Protein AF-A0A2H6K8M8-F1 (afdb_monomer)

Radius of gyration: 33.13 Å; Cα contacts (8 Å, |Δi|>4): 134; chains: 1; bounding box: 76×35×104 Å

Nearest PDB structures (foldseek):
  7sqc-assembly1_1K  TM=2.412E-01  e=2.006E+00  Chlamydomonas reinhardtii
  4mu6-assembly1_A  TM=2.360E-01  e=6.503E+00  Legionella pneumophila subsp. pneumophila str. Philadelphia 1
  3g6b-assembly1_B  TM=1.832E-01  e=5.579E+00  Thermotoga maritima

Solvent-accessible surface area (backbone atoms only — not comparable to full-atom values): 13066 Å² total; per-residue (Å²): 130,80,66,69,60,54,56,60,52,58,68,45,43,62,58,52,50,57,52,50,52,54,53,47,54,53,52,49,53,52,48,53,52,50,48,32,52,48,36,36,50,55,41,54,51,52,51,52,52,50,52,54,50,47,58,56,45,50,59,51,49,46,52,54,46,49,51,49,54,46,54,59,46,49,78,74,28,67,69,56,47,52,46,41,52,52,41,53,52,38,45,74,72,69,43,86,69,90,68,46,60,65,62,47,52,51,53,52,51,54,49,31,54,77,63,75,42,93,42,73,58,41,54,53,42,50,54,55,47,52,52,51,51,46,54,51,44,63,62,58,51,80,50,72,67,62,51,50,52,46,22,52,57,18,56,65,19,55,48,89,95,44,60,43,69,84,68,48,53,73,68,54,48,54,49,50,49,51,51,51,54,51,50,31,60,47,64,21,54,66,74,83,80,74,79,80,80,71,82,61,91,49,80,92,42,37,72,60,35,54,52,52,38,51,51,47,52,52,52,44,52,51,51,50,51,51,51,53,36,55,54,30,58,78,46,88

Secondary structure (DSSP, 8-state):
---HHHHHHHHHHHHHHHHHHHHHHHHHHHHHHHHHHHHHHHHHHHHHHHHHHHHHHHHHHHHHHHHHHHHHHHHH-HHHHHHHHHHHHHHHTT---S--HHHHHHHHHHHHHHTT---HHHHHHHHHHHHHHHHHHHHHS--HHHHHHHHHHHHHHEETTEE-GGGS-HHHHHHHHHHHHHHHHHHT---PPPP-----SSGGGHHHHHHHHHHHHHHHHHHHHHHHHHHHHTT-

Structure (mmCIF, N/CA/C/O backbone):
data_AF-A0A2H6K8M8-F1
#
_entry.id   AF-A0A2H6K8M8-F1
#
loop_
_atom_site.group_PDB
_atom_site.id
_atom_site.type_symbol
_atom_site.label_atom_id
_atom_site.label_alt_id
_atom_site.label_comp_id
_atom_site.label_asym_id
_atom_site.label_entity_id
_atom_site.label_seq_id
_atom_site.pdbx_PDB_ins_code
_atom_site.Cartn_x
_atom_site.Cartn_y
_atom_site.Cartn_z
_atom_site.occupancy
_atom_site.B_iso_or_equiv
_atom_site.auth_seq_id
_atom_site.auth_comp_id
_atom_site.auth_asym_id
_atom_site.auth_atom_id
_atom_site.pdbx_PDB_model_num
ATOM 1 N N . MET A 1 1 ? 4.368 -17.068 -60.467 1.00 51.38 1 MET A N 1
ATOM 2 C CA . MET A 1 1 ? 4.550 -16.484 -59.123 1.00 51.38 1 MET A CA 1
ATOM 3 C C . MET A 1 1 ? 5.035 -15.061 -59.326 1.00 51.38 1 MET A C 1
ATOM 5 O O . MET A 1 1 ? 6.075 -14.898 -59.947 1.00 51.38 1 MET A O 1
ATOM 9 N N . ASP A 1 2 ? 4.253 -14.066 -58.900 1.00 58.84 2 ASP A N 1
ATOM 10 C CA . ASP A 1 2 ? 4.594 -12.636 -58.996 1.00 58.84 2 ASP A CA 1
ATOM 11 C C . ASP A 1 2 ? 5.749 -12.310 -58.036 1.00 58.84 2 ASP A C 1
ATOM 13 O O . ASP A 1 2 ? 5.542 -11.932 -56.885 1.00 58.84 2 ASP A O 1
ATOM 17 N N . THR A 1 3 ? 6.986 -12.499 -58.490 1.00 61.28 3 THR A N 1
ATOM 18 C CA . THR A 1 3 ? 8.202 -12.191 -57.721 1.00 61.28 3 THR A CA 1
ATOM 19 C C . THR A 1 3 ? 8.470 -10.689 -57.605 1.00 61.28 3 THR A C 1
ATOM 21 O O . THR A 1 3 ? 9.190 -10.278 -56.700 1.00 61.28 3 THR A O 1
ATOM 24 N N . SER A 1 4 ? 7.857 -9.859 -58.457 1.00 68.44 4 SER A N 1
ATOM 25 C CA . SER A 1 4 ? 8.000 -8.395 -58.430 1.00 68.44 4 SER A CA 1
ATOM 26 C C . SER A 1 4 ? 7.421 -7.758 -57.164 1.00 68.44 4 SER A C 1
ATOM 28 O O . SER A 1 4 ? 8.029 -6.853 -56.606 1.00 68.44 4 SER A O 1
ATOM 30 N N . ARG A 1 5 ? 6.310 -8.289 -56.639 1.00 76.12 5 ARG A N 1
ATOM 31 C CA . ARG A 1 5 ? 5.664 -7.769 -55.419 1.00 76.12 5 ARG A CA 1
ATOM 32 C C . ARG A 1 5 ? 6.479 -8.014 -54.147 1.00 76.12 5 ARG A C 1
ATOM 34 O O . ARG A 1 5 ? 6.250 -7.354 -53.143 1.00 76.12 5 ARG A O 1
ATOM 41 N N . CYS A 1 6 ? 7.411 -8.969 -54.171 1.00 81.12 6 CYS A N 1
ATOM 42 C CA . CYS A 1 6 ? 8.268 -9.278 -53.026 1.00 81.12 6 CYS A CA 1
ATOM 43 C C . CYS A 1 6 ? 9.207 -8.108 -52.697 1.00 81.12 6 CYS A C 1
ATOM 45 O O . CYS A 1 6 ? 9.325 -7.726 -51.535 1.00 81.12 6 CYS A O 1
ATOM 47 N N . ALA A 1 7 ? 9.812 -7.502 -53.724 1.00 83.12 7 ALA A N 1
ATOM 48 C CA . ALA A 1 7 ? 10.680 -6.338 -53.561 1.00 83.12 7 ALA A CA 1
ATOM 49 C C . ALA A 1 7 ? 9.898 -5.139 -53.000 1.00 83.12 7 ALA A C 1
ATOM 51 O O . ALA A 1 7 ? 10.315 -4.556 -52.003 1.00 83.12 7 ALA A O 1
ATOM 52 N N . ASP A 1 8 ? 8.701 -4.877 -53.538 1.00 84.56 8 ASP A N 1
ATOM 53 C CA . ASP A 1 8 ? 7.828 -3.792 -53.069 1.00 84.56 8 ASP A CA 1
ATOM 54 C C . ASP A 1 8 ? 7.471 -3.909 -51.574 1.00 84.56 8 ASP A C 1
ATOM 56 O O . ASP A 1 8 ? 7.317 -2.896 -50.887 1.00 84.56 8 ASP A O 1
ATOM 60 N N . TYR A 1 9 ? 7.319 -5.131 -51.048 1.00 86.38 9 TYR A N 1
ATOM 61 C CA . TYR A 1 9 ? 7.048 -5.350 -49.622 1.00 86.38 9 TYR A CA 1
ATOM 62 C C . TYR A 1 9 ? 8.278 -5.111 -48.741 1.00 86.38 9 TYR A C 1
ATOM 64 O O . TYR A 1 9 ? 8.148 -4.550 -47.653 1.00 86.38 9 TYR A O 1
ATOM 72 N N . VAL A 1 10 ? 9.466 -5.506 -49.200 1.00 88.06 10 VAL A N 1
ATOM 73 C CA . VAL A 1 10 ? 10.719 -5.271 -48.466 1.00 88.06 10 VAL A CA 1
ATOM 74 C C . VAL A 1 10 ? 11.062 -3.780 -48.446 1.00 88.06 10 VAL A C 1
ATOM 76 O O . VAL A 1 10 ? 11.452 -3.262 -47.400 1.00 88.06 10 VAL A O 1
ATOM 79 N N . ASP A 1 11 ? 10.834 -3.070 -49.552 1.00 88.12 11 ASP A N 1
ATOM 80 C CA . ASP A 1 11 ? 11.100 -1.632 -49.653 1.00 88.12 11 ASP A CA 1
ATOM 81 C C . ASP A 1 11 ? 10.225 -0.817 -48.687 1.00 88.12 11 ASP A C 1
ATOM 83 O O . ASP A 1 11 ? 10.703 0.115 -48.035 1.00 88.12 11 ASP A O 1
ATOM 87 N N . LYS A 1 12 ? 8.955 -1.211 -48.517 1.00 92.44 12 LYS A N 1
ATOM 88 C CA . LYS A 1 12 ? 8.024 -0.559 -47.579 1.00 92.44 12 LYS A CA 1
ATOM 89 C C . LYS A 1 12 ? 8.280 -0.903 -46.116 1.00 92.44 12 LYS A C 1
ATOM 91 O O . LYS A 1 12 ? 7.915 -0.118 -45.240 1.00 92.44 12 LYS A O 1
ATOM 96 N N . PHE A 1 13 ? 8.929 -2.032 -45.830 1.00 92.56 13 PHE A N 1
ATOM 97 C CA . PHE A 1 13 ? 9.101 -2.539 -44.467 1.00 92.56 13 PHE A CA 1
ATOM 98 C C . PHE A 1 13 ? 9.723 -1.505 -43.521 1.00 92.56 13 PHE A C 1
ATOM 100 O O . PHE A 1 13 ? 9.222 -1.286 -42.419 1.00 92.56 13 PHE A O 1
ATOM 107 N N . LYS A 1 14 ? 10.790 -0.822 -43.950 1.00 92.50 14 LYS A N 1
ATOM 108 C CA . LYS A 1 14 ? 11.486 0.169 -43.114 1.00 92.50 14 LYS A CA 1
ATOM 109 C C . LYS A 1 14 ? 10.580 1.340 -42.727 1.00 92.50 14 LYS A C 1
ATOM 111 O O . LYS A 1 14 ? 10.590 1.763 -41.570 1.00 92.50 14 LYS A O 1
ATOM 116 N N . GLU A 1 15 ? 9.825 1.874 -43.684 1.00 93.62 15 G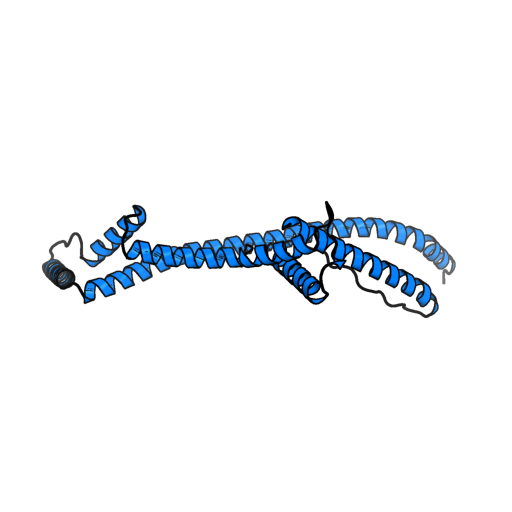LU A N 1
ATOM 117 C CA . GLU A 1 15 ? 8.918 3.002 -43.452 1.00 93.62 15 GLU A CA 1
ATOM 118 C C . GLU A 1 15 ? 7.732 2.584 -42.575 1.00 93.62 15 GLU A C 1
ATOM 120 O O . GLU A 1 15 ? 7.409 3.264 -41.598 1.00 93.62 15 GLU A O 1
ATOM 125 N N . GLU A 1 16 ? 7.136 1.426 -42.865 1.00 93.62 16 GLU A N 1
ATOM 126 C CA . GLU A 1 16 ? 6.033 0.878 -42.079 1.00 93.62 16 GLU A CA 1
ATOM 127 C C . GLU A 1 16 ? 6.444 0.614 -40.627 1.00 93.62 16 GLU A C 1
ATOM 129 O O . GLU A 1 16 ? 5.730 1.018 -39.708 1.00 93.62 16 GLU A O 1
ATOM 134 N N . VAL A 1 17 ? 7.609 0.001 -40.394 1.00 94.69 17 VAL A N 1
ATOM 135 C CA . VAL A 1 17 ? 8.131 -0.234 -39.039 1.00 94.69 17 VAL A CA 1
ATOM 136 C C . VAL A 1 17 ? 8.396 1.087 -38.322 1.00 94.69 17 VAL A C 1
ATOM 138 O O . VAL A 1 17 ? 8.001 1.240 -37.167 1.00 94.69 17 VAL A O 1
ATOM 141 N N . ALA A 1 18 ? 9.007 2.073 -38.986 1.00 93.12 18 ALA A N 1
ATOM 142 C CA . ALA A 1 18 ? 9.270 3.375 -38.375 1.00 93.12 18 ALA A CA 1
ATOM 143 C C . ALA A 1 18 ? 7.977 4.100 -37.959 1.00 93.12 18 ALA A C 1
ATOM 145 O O . ALA A 1 18 ? 7.927 4.699 -36.881 1.00 93.12 18 ALA A O 1
ATOM 146 N N . ASN A 1 19 ? 6.925 4.026 -38.779 1.00 94.75 19 ASN A N 1
ATOM 147 C CA . ASN A 1 19 ? 5.622 4.612 -38.462 1.00 94.75 19 ASN A CA 1
ATOM 148 C C . ASN A 1 19 ? 4.911 3.841 -37.341 1.00 94.75 19 ASN A C 1
ATOM 150 O O . ASN A 1 19 ? 4.512 4.450 -36.346 1.00 94.75 19 ASN A O 1
ATOM 154 N N . ARG A 1 20 ? 4.867 2.504 -37.416 1.00 95.31 20 ARG A N 1
ATOM 155 C CA . ARG A 1 20 ? 4.285 1.658 -36.360 1.00 95.31 20 ARG A CA 1
ATOM 156 C C . ARG A 1 20 ? 4.993 1.819 -35.021 1.00 95.31 20 ARG A C 1
ATOM 158 O O . ARG A 1 20 ? 4.335 1.805 -33.990 1.00 95.31 20 ARG A O 1
ATOM 165 N N . MET A 1 21 ? 6.309 2.031 -35.001 1.00 94.19 21 MET A N 1
ATOM 166 C CA . ME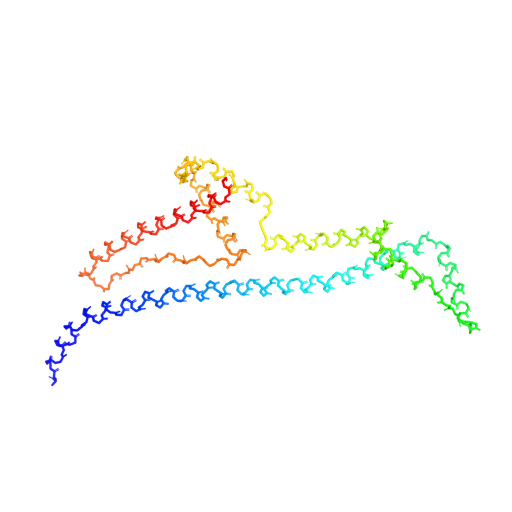T A 1 21 ? 7.045 2.283 -33.757 1.00 94.19 21 MET A CA 1
ATOM 167 C C . MET A 1 21 ? 6.632 3.598 -33.084 1.00 94.19 21 MET A C 1
ATOM 169 O O . MET A 1 21 ? 6.636 3.677 -31.854 1.00 94.19 21 MET A O 1
ATOM 173 N N . LYS A 1 22 ? 6.249 4.628 -33.850 1.00 94.94 22 LYS A N 1
ATOM 174 C CA . LYS A 1 22 ? 5.712 5.878 -33.283 1.00 94.94 22 LYS A CA 1
ATOM 175 C C . LYS A 1 22 ? 4.336 5.647 -32.665 1.00 94.94 22 LYS A C 1
ATOM 177 O O . LYS A 1 22 ? 4.112 6.044 -31.524 1.00 94.94 22 LYS A O 1
ATOM 182 N N . GLU A 1 23 ? 3.453 4.967 -33.390 1.00 95.50 23 GLU A N 1
ATOM 183 C CA . GLU A 1 23 ? 2.116 4.606 -32.904 1.00 95.50 23 GLU A CA 1
ATOM 184 C C . GLU A 1 23 ? 2.196 3.714 -31.660 1.00 95.50 23 GLU A C 1
ATOM 186 O O . GLU A 1 23 ? 1.518 3.967 -30.666 1.00 95.50 23 GLU A O 1
ATOM 191 N N . TYR A 1 24 ? 3.101 2.734 -31.668 1.00 95.75 24 TYR A N 1
ATOM 192 C CA . TYR A 1 24 ? 3.353 1.844 -30.542 1.00 95.75 24 TYR A CA 1
ATOM 193 C C . TYR A 1 24 ? 3.791 2.606 -29.287 1.00 95.75 24 TYR A C 1
ATOM 195 O O . TYR A 1 24 ? 3.281 2.338 -28.203 1.00 95.75 24 TYR A O 1
ATOM 203 N N . ARG A 1 25 ? 4.681 3.602 -29.410 1.00 93.88 25 ARG A N 1
ATOM 204 C CA . ARG A 1 25 ? 5.088 4.444 -28.269 1.00 93.88 25 ARG A CA 1
ATOM 205 C C . ARG A 1 25 ? 3.906 5.213 -27.676 1.00 93.88 25 ARG A C 1
ATOM 207 O O . ARG A 1 25 ? 3.795 5.302 -26.456 1.00 93.88 25 ARG A O 1
ATOM 214 N N . ILE A 1 26 ? 3.014 5.738 -28.518 1.00 96.19 26 ILE A N 1
ATOM 215 C CA . ILE A 1 26 ? 1.797 6.432 -28.064 1.00 96.19 26 ILE A CA 1
ATOM 216 C C . ILE A 1 26 ? 0.868 5.451 -27.339 1.00 96.19 26 ILE A C 1
ATOM 218 O O . ILE A 1 26 ? 0.407 5.745 -26.235 1.00 96.19 26 ILE A O 1
ATOM 222 N N . ALA A 1 27 ? 0.635 4.275 -27.925 1.00 96.44 27 ALA A N 1
ATOM 223 C CA . ALA A 1 27 ? -0.193 3.232 -27.329 1.00 96.44 27 ALA A CA 1
ATOM 224 C C . ALA A 1 27 ? 0.378 2.740 -25.988 1.00 96.44 27 ALA A C 1
ATOM 226 O O . ALA A 1 27 ? -0.370 2.567 -25.028 1.00 96.44 27 ALA A O 1
ATOM 227 N N . LEU A 1 28 ? 1.702 2.591 -25.880 1.00 94.50 28 LEU A N 1
ATOM 228 C CA . LEU A 1 28 ? 2.374 2.199 -24.642 1.00 94.50 28 LEU A CA 1
ATOM 229 C C . LEU A 1 28 ? 2.165 3.237 -23.531 1.00 94.50 28 LEU A C 1
ATOM 231 O O . LEU A 1 28 ? 1.830 2.870 -22.408 1.00 94.50 28 LEU A O 1
ATOM 235 N N . LEU A 1 29 ? 2.286 4.533 -23.838 1.00 94.75 29 LEU A N 1
ATOM 236 C CA . LEU A 1 29 ? 2.013 5.599 -22.866 1.00 94.75 29 LEU A CA 1
ATOM 237 C C . LEU A 1 29 ? 0.551 5.594 -22.399 1.00 94.75 29 LEU A C 1
ATOM 239 O O . LEU A 1 29 ? 0.275 5.776 -21.212 1.00 94.75 29 LEU A O 1
ATOM 243 N N . GLN A 1 30 ? -0.392 5.359 -23.314 1.00 96.00 30 GLN A N 1
ATOM 244 C CA . GLN A 1 30 ? -1.807 5.214 -22.964 1.00 96.00 30 GLN A CA 1
ATOM 245 C C . GLN A 1 30 ? -2.049 3.984 -22.087 1.00 96.00 30 GLN A C 1
ATOM 247 O O . GLN A 1 30 ? -2.788 4.074 -21.106 1.00 96.00 30 GLN A O 1
ATOM 252 N N . HIS A 1 31 ? -1.389 2.865 -22.388 1.00 95.00 31 HIS A N 1
ATOM 253 C CA . HIS A 1 31 ? -1.459 1.661 -21.573 1.00 95.00 31 HIS A CA 1
ATOM 254 C C . HIS A 1 31 ? -0.924 1.914 -20.158 1.00 95.00 31 HIS A C 1
ATOM 256 O O . HIS A 1 31 ? -1.629 1.627 -19.195 1.00 95.00 31 HIS A O 1
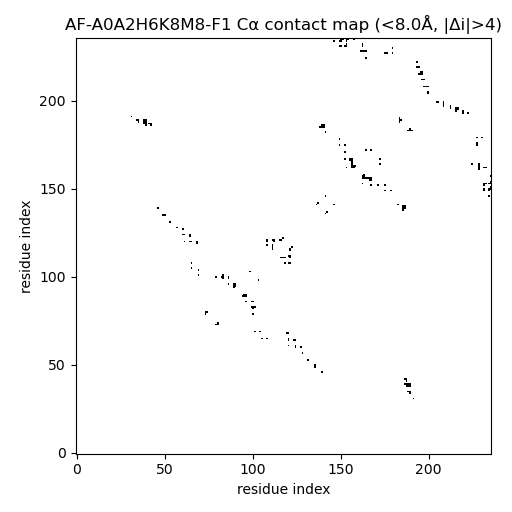ATOM 262 N N . MET A 1 32 ? 0.250 2.536 -20.019 1.00 94.50 32 MET A N 1
ATOM 263 C CA . MET A 1 32 ? 0.826 2.896 -18.715 1.00 94.50 32 MET A CA 1
ATOM 264 C C . MET A 1 32 ? -0.098 3.821 -17.913 1.00 94.50 32 MET A C 1
ATOM 266 O O . MET A 1 32 ? -0.265 3.647 -16.706 1.00 94.50 32 MET A O 1
ATOM 270 N N . LYS A 1 33 ? -0.742 4.791 -18.576 1.00 95.50 33 LYS A N 1
ATOM 271 C CA . LYS A 1 33 ? -1.744 5.661 -17.945 1.00 95.50 33 LYS A CA 1
ATOM 272 C C . LYS A 1 33 ? -2.954 4.861 -17.454 1.00 95.50 33 LYS A C 1
ATOM 274 O O . LYS A 1 33 ? -3.421 5.092 -16.341 1.00 95.50 33 LYS A O 1
ATOM 279 N N . SER A 1 34 ? -3.453 3.937 -18.274 1.00 96.69 34 SER A N 1
ATOM 280 C CA . SER A 1 34 ? -4.573 3.062 -17.919 1.00 96.69 34 SER A CA 1
ATOM 281 C C . SER A 1 34 ? -4.234 2.166 -16.729 1.00 96.69 34 SER A C 1
ATOM 283 O O . SER A 1 34 ? -5.038 2.050 -15.813 1.00 96.69 34 SER A O 1
ATOM 285 N N . GLU A 1 35 ? -3.037 1.580 -16.705 1.00 95.50 35 GLU A N 1
ATOM 286 C CA . GLU A 1 35 ? -2.579 0.724 -15.605 1.00 95.50 35 GLU A CA 1
ATOM 287 C C . GLU A 1 35 ? -2.407 1.500 -14.304 1.00 95.50 35 GLU A C 1
ATOM 289 O O . GLU A 1 35 ? -2.818 1.028 -13.248 1.00 95.50 35 GLU A O 1
ATOM 294 N N . SER A 1 36 ? -1.883 2.725 -14.378 1.00 94.81 36 SER A N 1
ATOM 295 C CA . SER A 1 36 ? -1.810 3.619 -13.222 1.00 94.81 36 SER A CA 1
ATOM 296 C C . SER A 1 36 ? -3.194 3.932 -12.650 1.00 94.81 36 SER A C 1
ATOM 298 O O . SER A 1 36 ? -3.422 3.778 -11.449 1.00 94.81 36 SER A O 1
ATOM 300 N N . ALA A 1 37 ? -4.156 4.276 -13.512 1.00 95.69 37 ALA A N 1
ATOM 301 C CA . ALA A 1 37 ? -5.534 4.508 -13.089 1.00 95.69 37 ALA A CA 1
ATOM 302 C C . ALA A 1 37 ? -6.190 3.239 -12.519 1.00 95.69 37 ALA A C 1
ATOM 304 O O . ALA A 1 37 ? -6.890 3.310 -11.511 1.00 95.69 37 ALA A O 1
ATOM 305 N N . ARG A 1 38 ? -5.950 2.077 -13.138 1.00 95.69 38 ARG A N 1
ATOM 306 C CA . ARG A 1 38 ? -6.464 0.779 -12.686 1.00 95.69 38 ARG A CA 1
ATOM 307 C C . ARG A 1 38 ? -5.935 0.423 -11.299 1.00 95.69 38 ARG A C 1
ATOM 309 O O . ARG A 1 38 ? -6.740 0.181 -10.408 1.00 95.69 38 ARG A O 1
ATOM 316 N N . SER A 1 39 ? -4.617 0.472 -11.108 1.00 94.88 39 SER A N 1
ATOM 317 C CA . SER A 1 39 ? -3.953 0.188 -9.830 1.00 94.88 39 SER A CA 1
ATOM 318 C C . SER A 1 39 ? -4.471 1.093 -8.707 1.00 94.88 39 SER A C 1
ATOM 320 O O . SER A 1 39 ? -4.817 0.619 -7.625 1.00 94.88 39 SER A O 1
ATOM 322 N N . MET A 1 40 ? -4.618 2.393 -8.980 1.00 94.94 40 MET A N 1
ATOM 323 C CA . MET A 1 40 ? -5.165 3.336 -8.003 1.00 94.94 40 MET A CA 1
ATOM 324 C C . MET A 1 40 ? -6.639 3.049 -7.681 1.00 94.94 40 MET A C 1
ATOM 326 O O . MET A 1 40 ? -7.029 3.051 -6.516 1.00 94.94 40 MET A O 1
ATOM 330 N N . ASN A 1 41 ? -7.465 2.752 -8.689 1.00 95.62 41 ASN A N 1
ATOM 331 C CA . ASN A 1 41 ? -8.875 2.412 -8.480 1.00 95.62 41 ASN A CA 1
ATOM 332 C C . ASN A 1 41 ? -9.047 1.126 -7.665 1.00 95.62 41 ASN A C 1
ATOM 334 O O . ASN A 1 41 ? -9.854 1.099 -6.738 1.00 95.62 41 ASN A O 1
ATOM 338 N N . GLU A 1 42 ? -8.279 0.078 -7.973 1.00 95.00 42 GLU A N 1
ATOM 339 C CA . GLU A 1 42 ? -8.257 -1.165 -7.193 1.00 95.00 42 GLU A CA 1
ATOM 340 C C . GLU A 1 42 ? -7.880 -0.878 -5.734 1.00 95.00 42 GLU A C 1
ATOM 342 O O . GLU A 1 42 ? -8.500 -1.407 -4.803 1.00 95.00 42 GLU A O 1
ATOM 347 N N . ARG A 1 43 ? -6.918 0.027 -5.515 1.00 94.12 43 ARG A N 1
ATOM 348 C CA . ARG A 1 43 ? -6.499 0.399 -4.168 1.00 94.12 43 ARG A CA 1
ATOM 349 C C . ARG A 1 43 ? -7.568 1.171 -3.398 1.00 94.12 43 ARG A C 1
ATOM 351 O O . ARG A 1 43 ? -7.843 0.821 -2.252 1.00 94.12 43 ARG A O 1
ATOM 358 N N . LEU A 1 44 ? -8.213 2.152 -4.025 1.00 94.75 44 LEU A N 1
ATOM 359 C CA . LEU A 1 44 ? -9.319 2.910 -3.427 1.00 94.75 44 LEU A CA 1
ATOM 360 C C . LEU A 1 44 ? -10.524 2.015 -3.110 1.00 94.75 44 LEU A C 1
ATOM 362 O O . LEU A 1 44 ? -11.146 2.161 -2.060 1.00 94.75 44 LEU A O 1
ATOM 366 N N . GLN A 1 45 ? -10.835 1.048 -3.976 1.00 95.56 45 GLN A N 1
ATOM 367 C CA . GLN A 1 45 ? -11.882 0.060 -3.705 1.00 95.56 45 GLN A CA 1
ATOM 368 C C . GLN A 1 45 ? -11.529 -0.824 -2.506 1.00 95.56 45 GLN A C 1
ATOM 370 O O . GLN A 1 45 ? -12.385 -1.081 -1.661 1.00 95.56 45 GLN A O 1
ATOM 375 N N . SER A 1 46 ? -10.271 -1.258 -2.399 1.00 94.31 46 SER A N 1
ATOM 376 C CA . SER A 1 46 ? -9.777 -2.019 -1.247 1.00 94.31 46 SER A CA 1
ATOM 377 C C . SER A 1 46 ? -9.900 -1.220 0.058 1.00 94.31 46 SER A C 1
ATOM 379 O O . SER A 1 46 ? -10.425 -1.750 1.040 1.00 94.31 46 SER A O 1
ATOM 381 N N . MET A 1 47 ? -9.512 0.063 0.050 1.00 93.50 47 MET A N 1
ATOM 382 C CA . MET A 1 47 ? -9.692 0.982 1.185 1.00 93.50 47 MET A CA 1
ATOM 383 C C . MET A 1 47 ? -11.164 1.093 1.585 1.00 93.50 47 MET A C 1
ATOM 385 O O . MET A 1 47 ? -11.502 0.860 2.742 1.00 93.50 47 MET A O 1
ATOM 389 N N . LEU A 1 48 ? -12.052 1.351 0.620 1.00 94.00 48 LEU A N 1
ATOM 390 C CA . LEU A 1 48 ? -13.489 1.479 0.863 1.00 94.00 48 LEU A CA 1
ATOM 391 C C . LEU A 1 48 ? -14.099 0.191 1.441 1.00 94.00 48 LEU A C 1
ATOM 393 O O . LEU A 1 48 ? -14.962 0.241 2.318 1.00 94.00 48 LEU A O 1
ATOM 397 N N . LEU A 1 49 ? -13.683 -0.982 0.957 1.00 93.81 49 LEU A N 1
ATOM 398 C CA . LEU A 1 49 ? -14.161 -2.263 1.481 1.00 93.81 49 LEU A CA 1
ATOM 399 C C . LEU A 1 49 ? -13.703 -2.489 2.927 1.00 93.81 49 LEU A C 1
ATOM 401 O O . LEU A 1 49 ? -14.507 -2.936 3.748 1.00 93.81 49 LEU A O 1
ATOM 405 N N . GLN A 1 50 ? -12.448 -2.165 3.248 1.00 91.94 50 GLN A N 1
ATOM 406 C CA . GLN A 1 50 ? -11.931 -2.288 4.612 1.00 91.94 50 GLN A CA 1
ATOM 407 C C . GLN A 1 50 ? -12.563 -1.269 5.566 1.00 91.94 50 GLN A C 1
ATOM 409 O O . GLN A 1 50 ? -12.941 -1.648 6.671 1.00 91.94 50 GLN A O 1
ATOM 414 N N . GLU A 1 51 ? -12.779 -0.028 5.133 1.00 89.81 51 GLU A N 1
ATOM 415 C CA . GLU A 1 51 ? -13.486 0.991 5.917 1.00 89.81 51 GLU A CA 1
ATOM 416 C C . GLU A 1 51 ? -14.923 0.546 6.235 1.00 89.81 51 GLU A C 1
ATOM 418 O O . GLU A 1 51 ? -15.359 0.575 7.387 1.00 89.81 51 GLU A O 1
ATOM 423 N N . ASN A 1 52 ? -15.646 0.024 5.239 1.00 89.94 52 ASN A N 1
ATOM 424 C CA . ASN A 1 52 ? -16.987 -0.522 5.446 1.00 89.94 52 ASN A CA 1
ATOM 425 C C . ASN A 1 52 ? -16.992 -1.734 6.390 1.00 89.94 52 ASN A C 1
ATOM 427 O O . ASN A 1 52 ? -17.927 -1.903 7.179 1.00 89.94 52 ASN A O 1
ATOM 431 N N . ALA A 1 53 ? -15.977 -2.597 6.311 1.00 88.56 53 ALA A N 1
ATOM 432 C CA . ALA A 1 53 ? -15.823 -3.718 7.234 1.00 88.56 53 ALA A CA 1
ATOM 433 C C . ALA A 1 53 ? -15.539 -3.228 8.662 1.00 88.56 53 ALA A C 1
ATOM 435 O O . ALA A 1 53 ? -16.140 -3.738 9.612 1.00 88.56 53 ALA A O 1
ATOM 436 N N . MET A 1 54 ? -14.703 -2.197 8.808 1.00 86.19 54 MET A N 1
ATOM 437 C CA . MET A 1 54 ? -14.404 -1.554 10.083 1.00 86.19 54 MET A CA 1
ATOM 438 C C . MET A 1 54 ? -15.670 -0.948 10.690 1.00 86.19 54 MET A C 1
ATOM 440 O O . MET A 1 54 ? -16.013 -1.295 11.815 1.00 86.19 54 MET A O 1
ATOM 444 N N . ALA A 1 55 ? -16.445 -0.166 9.934 1.00 82.69 55 ALA A N 1
ATOM 445 C CA . ALA A 1 55 ? -17.698 0.430 10.406 1.00 82.69 55 ALA A CA 1
ATOM 446 C C . ALA A 1 55 ? -18.707 -0.615 10.929 1.00 82.69 55 ALA A C 1
ATOM 448 O O . ALA A 1 55 ? -19.348 -0.410 11.962 1.00 82.69 55 ALA A O 1
ATOM 449 N N . ARG A 1 56 ? -18.820 -1.775 10.265 1.00 84.44 56 ARG A N 1
ATOM 450 C CA . ARG A 1 56 ? -19.653 -2.892 10.755 1.00 84.44 56 ARG A CA 1
ATOM 451 C C . ARG A 1 56 ? -19.067 -3.538 12.008 1.00 84.44 56 ARG A C 1
ATOM 453 O O . ARG A 1 56 ? -19.808 -3.879 12.929 1.00 84.44 56 ARG A O 1
ATOM 460 N N . SER A 1 57 ? -17.746 -3.700 12.050 1.00 85.69 57 SER A N 1
ATOM 461 C CA . SER A 1 57 ? -17.048 -4.235 13.218 1.00 85.69 57 SER A CA 1
ATOM 462 C C . SER A 1 57 ? -17.211 -3.328 14.435 1.00 85.69 57 SER A C 1
ATOM 464 O O . SER A 1 57 ? -17.347 -3.845 15.537 1.00 85.69 57 SER A O 1
ATOM 466 N N . VAL A 1 58 ? -17.248 -2.004 14.253 1.00 82.75 58 VAL A N 1
ATOM 467 C CA . VAL A 1 58 ? -17.372 -1.025 15.342 1.00 82.75 58 VAL A CA 1
ATOM 468 C C . VAL A 1 58 ? -18.649 -1.259 16.149 1.00 82.75 58 VAL A C 1
ATOM 470 O O . VAL A 1 58 ? -18.614 -1.369 17.373 1.00 82.75 58 VAL A O 1
ATOM 473 N N . GLN A 1 59 ? -19.784 -1.403 15.460 1.00 82.81 59 GLN A N 1
ATOM 474 C CA . GLN A 1 59 ? -21.077 -1.641 16.106 1.00 82.81 59 GLN A CA 1
ATOM 475 C C . GLN A 1 59 ? -21.102 -2.969 16.864 1.00 82.81 59 GLN A C 1
ATOM 477 O O . GLN A 1 59 ? -21.618 -3.038 17.978 1.00 82.81 59 GLN A O 1
ATOM 482 N N . LYS A 1 60 ? -20.522 -4.015 16.267 1.00 87.75 60 LYS A N 1
ATOM 483 C CA . LYS A 1 60 ? -20.431 -5.331 16.897 1.00 87.75 60 LYS A CA 1
ATOM 484 C C . LYS A 1 60 ? -19.557 -5.291 18.152 1.00 87.75 60 LYS A C 1
ATOM 486 O O . LYS A 1 60 ? -20.005 -5.736 19.199 1.00 87.75 60 LYS A O 1
ATOM 491 N N . ILE A 1 61 ? -18.363 -4.705 18.051 1.00 86.94 61 ILE A N 1
ATOM 492 C CA . ILE A 1 61 ? -17.429 -4.525 19.171 1.00 86.94 61 ILE A CA 1
ATOM 493 C C . ILE A 1 61 ? -18.119 -3.790 20.319 1.00 86.94 61 ILE A C 1
ATOM 495 O O . ILE A 1 61 ? -18.050 -4.238 21.455 1.00 86.94 61 ILE A O 1
ATOM 499 N N . MET A 1 62 ? -18.847 -2.709 20.027 1.00 87.31 62 MET A N 1
ATOM 500 C CA . MET A 1 62 ? -19.554 -1.949 21.056 1.00 87.31 62 MET A CA 1
ATOM 501 C C . MET A 1 62 ? -20.567 -2.808 21.828 1.00 87.31 62 MET A C 1
ATOM 503 O O . MET A 1 62 ? -20.649 -2.711 23.050 1.00 87.31 62 MET A O 1
ATOM 507 N N . ILE A 1 63 ? -21.336 -3.651 21.133 1.00 89.44 63 ILE A N 1
ATOM 508 C CA . ILE A 1 63 ? -22.312 -4.547 21.769 1.00 89.44 63 ILE A CA 1
ATOM 509 C C . ILE A 1 63 ? -21.605 -5.667 22.543 1.00 89.44 63 ILE A C 1
ATOM 511 O O . ILE A 1 63 ? -22.009 -5.972 23.665 1.00 89.44 63 ILE A O 1
ATOM 515 N N . ASP A 1 64 ? -20.553 -6.257 21.974 1.00 90.56 64 ASP A N 1
ATOM 516 C CA . ASP A 1 64 ? -19.777 -7.328 22.605 1.00 90.56 64 ASP A CA 1
ATOM 517 C C . ASP A 1 64 ? -19.112 -6.839 23.905 1.00 90.56 64 ASP A C 1
ATOM 519 O O . ASP A 1 64 ? -19.215 -7.507 24.937 1.00 90.56 64 ASP A O 1
ATOM 523 N N . GLU A 1 65 ? -18.534 -5.634 23.901 1.00 89.38 65 GLU A N 1
ATOM 524 C CA . GLU A 1 65 ? -17.957 -5.008 25.094 1.00 89.38 65 GLU A CA 1
ATOM 525 C C . GLU A 1 65 ? -19.029 -4.608 26.115 1.00 89.38 65 GLU A C 1
ATOM 527 O O . GLU A 1 65 ? -18.868 -4.864 27.309 1.00 89.38 65 GLU A O 1
ATOM 532 N N . LEU A 1 66 ? -20.171 -4.062 25.677 1.00 90.19 66 LEU A N 1
ATOM 533 C CA . LEU A 1 66 ? -21.313 -3.802 26.566 1.00 90.19 66 LEU A CA 1
ATOM 534 C C . LEU A 1 66 ? -21.780 -5.081 27.274 1.00 90.19 66 LEU A C 1
ATOM 536 O O . LEU A 1 66 ? -22.011 -5.069 28.485 1.00 90.19 66 LEU A O 1
ATOM 540 N N . MET A 1 67 ? -21.887 -6.192 26.542 1.00 90.56 67 MET A N 1
ATOM 541 C CA . MET A 1 67 ? -22.235 -7.493 27.113 1.00 90.56 67 MET A CA 1
ATOM 542 C C . MET A 1 67 ? -21.168 -7.998 28.086 1.00 90.56 67 MET A C 1
ATOM 544 O O . MET A 1 67 ? -21.523 -8.528 29.141 1.00 90.56 67 MET A O 1
ATOM 548 N N . ALA A 1 68 ? -19.884 -7.854 27.753 1.00 91.88 68 ALA A N 1
ATOM 549 C CA . ALA A 1 68 ? -18.783 -8.277 28.613 1.00 91.88 68 ALA A CA 1
ATOM 550 C C . ALA A 1 68 ? -18.792 -7.507 29.941 1.00 91.88 68 ALA A C 1
ATOM 552 O O . ALA A 1 68 ? -18.849 -8.123 31.008 1.00 91.88 68 ALA A O 1
ATOM 553 N N . VAL A 1 69 ? -18.863 -6.172 29.883 1.00 90.94 69 VAL A N 1
ATOM 554 C CA . VAL A 1 69 ? -18.917 -5.326 31.083 1.00 90.94 69 VAL A CA 1
ATOM 555 C C . VAL A 1 69 ? -20.195 -5.592 31.881 1.00 90.94 69 VAL A C 1
ATOM 557 O O . VAL A 1 69 ? -20.139 -5.651 33.110 1.00 90.94 69 VAL A O 1
ATOM 560 N N . PHE A 1 70 ? -21.342 -5.821 31.227 1.00 91.19 70 PHE A N 1
ATOM 561 C CA . PHE A 1 70 ? -22.570 -6.202 31.931 1.00 91.19 70 PHE A CA 1
ATOM 562 C C . PHE A 1 70 ? -22.400 -7.520 32.690 1.00 91.19 70 PHE A C 1
ATOM 564 O O . PHE A 1 70 ? -22.740 -7.582 33.866 1.00 91.19 70 PHE A O 1
ATOM 571 N N . ARG A 1 71 ? -21.849 -8.566 32.059 1.00 91.25 71 ARG A N 1
ATOM 572 C CA . ARG A 1 71 ? -21.629 -9.871 32.710 1.00 91.25 71 ARG A CA 1
ATOM 573 C C . ARG A 1 71 ? -20.690 -9.754 33.907 1.00 91.25 71 ARG A C 1
ATOM 575 O O . ARG A 1 71 ? -20.990 -10.300 34.970 1.00 91.25 71 ARG A O 1
ATOM 582 N N . GLU A 1 72 ? -19.594 -9.016 33.756 1.00 91.44 72 GLU A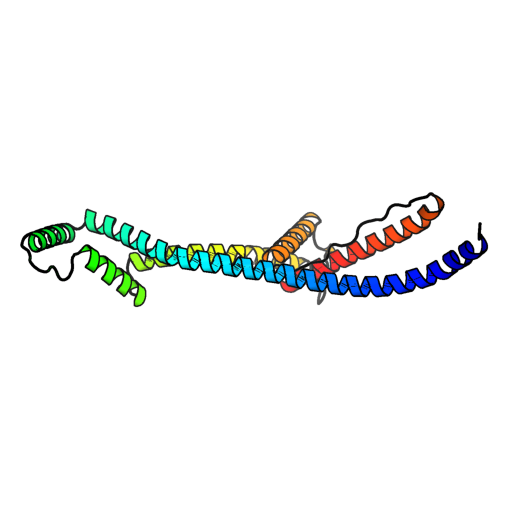 N 1
ATOM 583 C CA . GLU A 1 72 ? -18.647 -8.736 34.841 1.00 91.44 72 GLU A CA 1
ATOM 584 C C . GLU A 1 72 ? -19.322 -7.970 35.991 1.00 91.44 72 GLU A C 1
ATOM 586 O O . GLU A 1 72 ? -19.171 -8.330 37.160 1.00 91.44 72 GLU A O 1
ATOM 591 N N . THR A 1 73 ? -20.121 -6.950 35.669 1.00 90.25 73 THR A N 1
ATOM 592 C CA . THR A 1 73 ? -20.812 -6.116 36.664 1.00 90.25 73 THR A CA 1
ATOM 593 C C . THR A 1 73 ? -21.928 -6.885 37.364 1.00 90.25 73 THR A C 1
ATOM 595 O O . THR A 1 73 ? -22.039 -6.832 38.585 1.00 90.25 73 THR A O 1
ATOM 598 N N . PHE A 1 74 ? -22.742 -7.630 36.615 1.00 90.94 74 PHE A N 1
ATOM 599 C CA . PHE A 1 74 ? -23.867 -8.402 37.136 1.00 90.94 74 PHE A CA 1
ATOM 600 C C . PHE A 1 74 ? -23.403 -9.492 38.094 1.00 90.94 74 PHE A C 1
ATOM 602 O O . PHE A 1 74 ? -24.001 -9.666 39.151 1.00 90.94 74 PHE A O 1
ATOM 609 N N . THR A 1 75 ? -22.304 -10.180 37.778 1.00 90.62 75 THR A N 1
ATOM 610 C CA . THR A 1 75 ? -21.759 -11.240 38.642 1.00 90.62 75 THR A CA 1
ATOM 611 C C . THR A 1 75 ? -21.308 -10.695 40.001 1.00 90.62 75 THR A C 1
ATOM 613 O O . THR A 1 75 ? -21.455 -11.371 41.014 1.00 90.62 75 THR A O 1
ATOM 616 N N . ASN A 1 76 ? -20.818 -9.453 40.038 1.00 90.50 76 ASN A N 1
ATOM 617 C CA . ASN A 1 76 ? -20.202 -8.856 41.224 1.00 90.50 76 ASN A CA 1
ATOM 618 C C . ASN A 1 76 ? -21.096 -7.842 41.963 1.00 90.50 76 ASN A C 1
ATOM 620 O O . ASN A 1 76 ? -20.682 -7.298 42.986 1.00 90.50 76 ASN A O 1
ATOM 624 N N . ASN A 1 77 ? -22.308 -7.563 41.471 1.00 90.88 77 ASN A N 1
ATOM 625 C CA . ASN A 1 77 ? -23.190 -6.539 42.031 1.00 90.88 77 ASN A CA 1
ATOM 626 C C . ASN A 1 77 ? -24.518 -7.140 42.505 1.00 90.88 77 ASN A C 1
ATOM 628 O O . ASN A 1 77 ? -25.472 -7.257 41.734 1.00 90.88 77 ASN A O 1
ATOM 632 N N . SER A 1 78 ? -24.597 -7.452 43.801 1.00 91.19 78 SER A N 1
ATOM 633 C CA . SER A 1 78 ? -25.805 -8.005 44.429 1.00 91.19 78 SER A CA 1
ATOM 634 C C . SER A 1 78 ? -27.034 -7.112 44.249 1.00 91.19 78 SER A C 1
ATOM 636 O O . SER A 1 78 ? -28.114 -7.614 43.969 1.00 91.19 78 SER A O 1
ATOM 638 N N . LYS A 1 79 ? -26.876 -5.781 44.281 1.00 89.06 79 LYS A N 1
ATOM 639 C CA . LYS A 1 79 ? -27.996 -4.851 44.050 1.00 89.06 79 LYS A CA 1
ATOM 640 C C . LYS A 1 79 ? -28.564 -4.967 42.637 1.00 89.06 79 LYS A C 1
ATOM 642 O O . LYS A 1 79 ? -29.763 -4.797 42.446 1.00 89.06 79 LYS A O 1
ATOM 647 N N . LEU A 1 80 ? -27.710 -5.227 41.647 1.00 88.25 80 LEU A N 1
ATOM 648 C CA . LEU A 1 80 ? -28.137 -5.414 40.260 1.00 88.25 80 LEU A CA 1
ATOM 649 C C . LEU A 1 80 ? -28.881 -6.749 40.089 1.00 88.25 80 LEU A C 1
ATOM 651 O O . LEU A 1 80 ? -29.870 -6.806 39.361 1.00 88.25 80 LEU A O 1
ATOM 655 N N . GLN A 1 81 ? -28.438 -7.795 40.793 1.00 90.56 81 GLN A N 1
ATOM 656 C CA . GLN A 1 81 ? -29.106 -9.101 40.833 1.00 90.56 81 GLN A CA 1
ATOM 657 C C . GLN A 1 81 ? -30.483 -8.998 41.505 1.00 90.56 81 GLN A C 1
ATOM 659 O O . GLN A 1 81 ? -31.478 -9.445 40.936 1.00 90.56 81 GLN A O 1
ATOM 664 N N . ASP A 1 82 ? -30.564 -8.324 42.654 1.00 89.94 82 ASP A N 1
ATOM 665 C CA . ASP A 1 82 ? -31.819 -8.089 43.377 1.00 89.94 82 ASP A CA 1
ATOM 666 C C . ASP A 1 82 ? -32.800 -7.250 42.547 1.00 89.94 82 ASP A C 1
ATOM 668 O O . ASP A 1 82 ? -33.995 -7.553 42.484 1.00 89.94 82 ASP A O 1
ATOM 672 N N . ALA A 1 83 ? -32.304 -6.220 41.851 1.00 87.38 83 ALA A N 1
ATOM 673 C CA . ALA A 1 83 ? -33.109 -5.417 40.935 1.00 87.38 83 ALA A CA 1
ATOM 674 C C . ALA A 1 83 ? -33.651 -6.249 39.761 1.00 87.38 83 ALA A C 1
ATOM 676 O O . ALA A 1 83 ? -34.789 -6.041 39.344 1.00 87.38 83 ALA A O 1
ATOM 677 N N . ALA A 1 84 ? -32.871 -7.207 39.247 1.00 88.38 84 ALA A N 1
ATOM 678 C CA . ALA A 1 84 ? -33.309 -8.099 38.174 1.00 88.38 84 ALA A CA 1
ATOM 679 C C . ALA A 1 84 ? -34.397 -9.070 38.648 1.00 88.38 84 ALA A C 1
ATOM 681 O O . ALA A 1 84 ? -35.399 -9.248 37.957 1.00 88.38 84 ALA A O 1
ATOM 682 N N . ILE A 1 85 ? -34.246 -9.636 39.848 1.00 88.19 85 ILE A N 1
ATOM 683 C CA . ILE A 1 85 ? -35.267 -10.495 40.463 1.00 88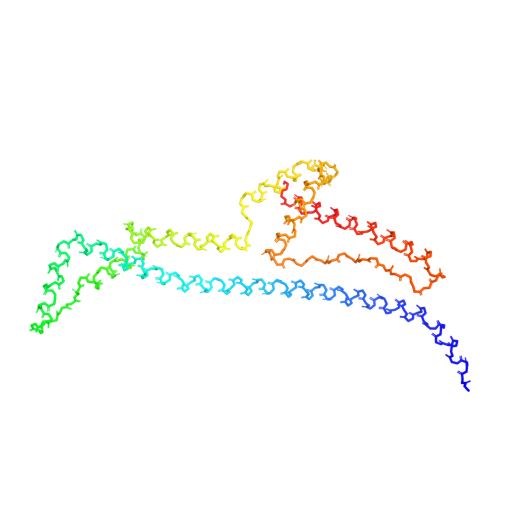.19 85 ILE A CA 1
ATOM 684 C C . ILE A 1 85 ? -36.551 -9.696 40.718 1.00 88.19 85 ILE A C 1
ATOM 686 O O . ILE A 1 85 ? -37.640 -10.154 40.384 1.00 88.19 85 ILE A O 1
ATOM 690 N N . THR A 1 86 ? -36.431 -8.480 41.254 1.00 88.06 86 THR A N 1
ATOM 691 C CA . THR A 1 86 ? -37.580 -7.603 41.534 1.00 88.06 86 THR A CA 1
ATOM 692 C C . THR A 1 86 ? -38.328 -7.233 40.254 1.00 88.06 86 THR A C 1
ATOM 694 O O . THR A 1 86 ? -39.556 -7.290 40.223 1.00 88.06 86 THR A O 1
ATOM 697 N N . ALA A 1 87 ? -37.599 -6.907 39.182 1.00 87.75 87 ALA A N 1
ATOM 698 C CA . ALA A 1 87 ? -38.186 -6.649 37.872 1.00 87.75 87 ALA A CA 1
ATOM 699 C C . ALA A 1 87 ? -38.943 -7.877 37.338 1.00 87.75 87 ALA A C 1
ATOM 701 O O . ALA A 1 87 ? -40.086 -7.745 36.912 1.00 87.75 87 ALA A O 1
ATOM 702 N N . ALA A 1 88 ? -38.360 -9.076 37.438 1.00 87.00 88 ALA A N 1
ATOM 703 C CA . ALA A 1 88 ? -39.020 -10.307 37.005 1.00 87.00 88 ALA A CA 1
ATOM 704 C C . ALA A 1 88 ? -40.301 -10.609 37.809 1.00 87.00 88 ALA A C 1
ATOM 706 O O . ALA A 1 88 ? -41.306 -11.023 37.234 1.00 87.00 88 ALA A O 1
ATOM 707 N N . ILE A 1 89 ? -40.295 -10.375 39.128 1.00 87.19 89 ILE A N 1
ATOM 708 C CA . ILE A 1 89 ? -41.482 -10.552 39.983 1.00 87.19 89 ILE A CA 1
ATOM 709 C C . ILE A 1 89 ? -42.606 -9.598 39.559 1.00 87.19 89 ILE A C 1
ATOM 711 O O . ILE A 1 89 ? -43.750 -10.031 39.428 1.00 87.19 89 ILE A O 1
ATOM 715 N N . ALA A 1 90 ? -42.284 -8.325 39.322 1.00 85.62 90 ALA A N 1
ATOM 716 C CA . ALA A 1 90 ? -43.252 -7.320 38.886 1.00 85.62 90 ALA A CA 1
ATOM 717 C C . ALA A 1 90 ? -43.864 -7.669 37.516 1.00 85.62 90 ALA A C 1
ATOM 719 O O . ALA A 1 90 ? -45.077 -7.574 37.334 1.00 85.62 90 ALA A O 1
ATOM 720 N N . GLU A 1 91 ? -43.052 -8.158 36.575 1.00 86.38 91 GLU A N 1
ATOM 721 C CA . GLU A 1 91 ? -43.526 -8.582 35.254 1.00 86.38 91 GLU A CA 1
ATOM 722 C C . GLU A 1 91 ? -44.480 -9.786 35.340 1.00 86.38 91 GLU A C 1
ATOM 724 O O . GLU A 1 91 ? -45.547 -9.778 34.725 1.00 86.38 91 GLU A O 1
ATOM 729 N N . VAL A 1 92 ? -44.162 -10.786 36.172 1.00 86.75 92 VAL A N 1
ATOM 730 C CA . VAL A 1 92 ? -45.054 -11.933 36.436 1.00 86.75 92 VAL A CA 1
ATOM 731 C C . VAL A 1 92 ? -46.353 -11.496 37.120 1.00 86.75 92 VAL A C 1
ATOM 733 O O . VAL A 1 92 ? -47.412 -12.060 36.846 1.00 86.75 92 VAL A O 1
ATOM 736 N N . ALA A 1 93 ? -46.296 -10.475 37.977 1.00 87.50 93 ALA A N 1
ATOM 737 C CA . ALA A 1 93 ? -47.473 -9.881 38.608 1.00 87.50 93 ALA A CA 1
ATOM 738 C C . ALA A 1 93 ? -48.347 -9.061 37.632 1.00 87.50 93 ALA A C 1
ATOM 740 O O . ALA A 1 93 ? -49.420 -8.596 38.018 1.00 87.50 93 ALA A O 1
ATOM 741 N N . GLY A 1 94 ? -47.925 -8.901 36.371 1.00 82.31 94 GLY A N 1
ATOM 742 C CA . GLY A 1 94 ? -48.630 -8.114 35.358 1.00 82.31 94 GLY A CA 1
ATOM 743 C C . GLY A 1 94 ? -48.401 -6.606 35.481 1.00 82.31 94 GLY A C 1
ATOM 744 O O . GLY A 1 94 ? -49.118 -5.822 34.856 1.00 82.31 94 GLY A O 1
ATOM 745 N N . GLU A 1 95 ? -47.419 -6.179 36.276 1.00 83.38 95 GLU A N 1
ATOM 746 C CA . GLU A 1 95 ? -47.028 -4.779 36.381 1.00 83.38 95 GLU A CA 1
ATOM 747 C C . GLU A 1 95 ? -46.142 -4.390 35.190 1.00 83.38 95 GLU A C 1
ATOM 749 O O . GLU A 1 95 ? -45.215 -5.102 34.802 1.00 83.38 95 GLU A O 1
ATOM 754 N N . THR A 1 96 ? -46.388 -3.219 34.600 1.00 71.88 96 THR A N 1
ATOM 755 C CA . THR A 1 96 ? -45.495 -2.676 33.566 1.00 71.88 96 THR A CA 1
ATOM 756 C C . THR A 1 96 ? -44.150 -2.276 34.167 1.00 71.88 96 THR A C 1
ATOM 758 O O . THR A 1 96 ? -44.004 -1.187 34.730 1.00 71.88 96 THR A O 1
ATOM 761 N N . VAL A 1 97 ? -43.140 -3.119 33.973 1.00 70.81 97 VAL A N 1
ATOM 762 C CA . VAL A 1 97 ? -41.743 -2.789 34.261 1.00 70.81 97 VAL A CA 1
ATOM 763 C C . VAL A 1 97 ? -41.251 -1.798 33.205 1.00 70.81 97 VAL A C 1
ATOM 765 O O . VAL A 1 97 ? -40.956 -2.157 32.070 1.00 70.81 97 VAL A O 1
ATOM 768 N N . LYS A 1 98 ? -41.182 -0.507 33.555 1.00 65.00 98 LYS A N 1
ATOM 769 C CA . LYS A 1 98 ? -40.769 0.549 32.605 1.00 65.00 98 LYS A CA 1
ATOM 770 C C . LYS A 1 98 ? -39.309 0.443 32.157 1.00 65.00 98 LYS A C 1
ATOM 772 O O . LYS A 1 98 ? -38.982 0.944 31.083 1.00 65.00 98 LYS A O 1
ATOM 777 N N . ARG A 1 99 ? -38.434 -0.135 32.982 1.00 67.19 99 ARG A N 1
ATOM 778 C CA . ARG A 1 99 ? -37.017 -0.357 32.676 1.00 67.19 99 ARG A CA 1
ATOM 779 C C . ARG A 1 99 ? -36.493 -1.533 33.483 1.00 67.19 99 ARG A C 1
ATOM 781 O O . ARG A 1 99 ? -36.371 -1.432 34.700 1.00 67.19 99 ARG A O 1
ATOM 788 N N . ASP A 1 100 ? -36.159 -2.618 32.804 1.00 82.75 100 ASP A N 1
ATOM 789 C CA . ASP A 1 100 ? -35.386 -3.688 33.412 1.00 82.75 100 ASP A CA 1
ATOM 790 C C . ASP A 1 100 ? -33.909 -3.239 33.586 1.00 82.75 100 ASP A C 1
ATOM 792 O O . ASP A 1 100 ? -33.439 -2.306 32.911 1.00 82.75 100 ASP A O 1
ATOM 796 N N . PRO A 1 101 ? -33.157 -3.847 34.518 1.00 85.00 101 PRO A N 1
ATOM 797 C CA . PRO A 1 101 ? -31.774 -3.458 34.785 1.00 85.00 101 PRO A CA 1
ATOM 798 C C . PRO A 1 101 ? -30.812 -3.739 33.621 1.00 85.00 101 PRO A C 1
ATOM 800 O O . PRO A 1 101 ? -29.794 -3.055 33.524 1.00 85.00 101 PRO A O 1
ATOM 803 N N . VAL A 1 102 ? -31.130 -4.668 32.710 1.00 88.94 102 VAL A N 1
ATOM 804 C CA . VAL A 1 102 ? -30.342 -4.906 31.489 1.00 88.94 102 VAL A CA 1
ATOM 805 C C . VAL A 1 102 ? -30.538 -3.738 30.525 1.00 88.94 102 VAL A C 1
ATOM 807 O O . VAL A 1 102 ? -29.568 -3.089 30.142 1.00 88.94 102 VAL A O 1
ATOM 810 N N . SER A 1 103 ? -31.782 -3.395 30.187 1.00 87.31 103 SER A N 1
ATOM 811 C CA . SER A 1 103 ? -32.089 -2.256 29.313 1.00 87.31 103 SER A CA 1
ATOM 812 C C . SER A 1 103 ? -31.549 -0.942 29.877 1.00 87.31 103 SER A C 1
ATOM 814 O O . SER A 1 103 ? -31.016 -0.119 29.132 1.00 87.31 103 SER A O 1
ATOM 816 N N . THR A 1 104 ? -31.615 -0.750 31.197 1.00 89.06 104 THR A N 1
ATOM 817 C CA . THR A 1 104 ? -31.028 0.429 31.853 1.00 89.06 104 THR A CA 1
ATOM 818 C C . THR A 1 104 ? -29.516 0.475 31.655 1.00 89.06 104 THR A C 1
ATOM 820 O O . THR A 1 104 ? -29.004 1.480 31.169 1.00 89.06 104 THR A O 1
ATOM 823 N N . PHE A 1 105 ? -28.814 -0.629 31.931 1.00 89.75 105 PHE A N 1
ATOM 824 C CA . PHE A 1 105 ? -27.365 -0.711 31.759 1.00 89.75 105 PHE A CA 1
ATOM 825 C C . PHE A 1 105 ? -26.933 -0.429 30.313 1.00 89.75 105 PHE A C 1
ATOM 827 O O . PHE A 1 105 ? -26.013 0.354 30.078 1.00 89.75 105 PHE A O 1
ATOM 834 N N . PHE A 1 106 ? -27.617 -1.023 29.333 1.00 89.88 106 PHE A N 1
ATOM 835 C CA . PHE A 1 106 ? -27.299 -0.819 27.919 1.00 89.88 106 PHE A CA 1
ATOM 836 C C . PHE A 1 106 ? -27.564 0.622 27.473 1.00 89.88 106 PHE A C 1
ATOM 838 O O . PHE A 1 106 ? -26.719 1.221 26.810 1.00 89.88 106 PHE A O 1
ATOM 845 N N . ASN A 1 107 ? -28.702 1.206 27.854 1.00 90.00 107 ASN A N 1
ATOM 846 C CA . ASN A 1 107 ? -29.024 2.587 27.494 1.00 90.00 107 ASN A CA 1
ATOM 847 C C . ASN A 1 107 ? -28.061 3.592 28.140 1.00 90.00 107 ASN A C 1
ATOM 849 O O . ASN A 1 107 ? -27.635 4.532 27.469 1.00 90.00 107 ASN A O 1
ATOM 853 N N . ASP A 1 108 ? -27.675 3.377 29.398 1.00 88.56 108 ASP A N 1
ATOM 854 C CA . ASP A 1 108 ? -26.724 4.238 30.104 1.00 88.56 108 ASP A CA 1
ATOM 855 C C . ASP A 1 108 ? -25.302 4.089 29.540 1.00 88.56 108 ASP A C 1
ATOM 857 O O . ASP A 1 108 ? -24.585 5.082 29.382 1.00 88.56 108 ASP A O 1
ATOM 861 N N . GLY A 1 109 ? -24.909 2.870 29.157 1.00 85.62 109 GLY A N 1
ATOM 862 C CA . GLY A 1 109 ? -23.650 2.596 28.466 1.00 85.62 109 GLY A CA 1
ATOM 863 C C . GLY A 1 109 ? -23.570 3.285 27.101 1.00 85.62 109 GLY A C 1
ATOM 864 O O . GLY A 1 109 ? -22.604 3.993 26.815 1.00 85.62 109 GLY A O 1
ATOM 865 N N . LEU A 1 110 ? -24.625 3.170 26.288 1.00 87.56 110 LEU A N 1
ATOM 866 C CA . LEU A 1 110 ? -24.732 3.861 24.997 1.00 87.56 110 LEU A CA 1
ATOM 867 C C . LEU A 1 110 ? -24.787 5.388 25.158 1.00 87.56 110 LEU A C 1
ATOM 869 O O . LEU A 1 110 ? -24.204 6.116 24.354 1.00 87.56 110 LEU A O 1
ATOM 873 N N . ALA A 1 111 ? -25.467 5.893 26.190 1.00 88.56 111 ALA A N 1
ATOM 874 C CA . ALA A 1 111 ? -25.501 7.321 26.493 1.00 88.56 111 ALA A CA 1
ATOM 875 C C . ALA A 1 111 ? -24.123 7.843 26.925 1.00 88.56 111 ALA A C 1
ATOM 877 O O . ALA A 1 111 ? -23.721 8.927 26.501 1.00 88.56 111 ALA A O 1
ATOM 878 N N . SER A 1 112 ? -23.384 7.066 27.721 1.00 85.81 112 SER A N 1
ATOM 879 C CA . SER A 1 112 ? -22.011 7.388 28.132 1.00 85.81 112 SER A CA 1
ATOM 880 C C . SER A 1 112 ? -21.081 7.459 26.926 1.00 85.81 112 SER A C 1
ATOM 882 O O . SER A 1 112 ? -20.330 8.421 26.802 1.00 85.81 112 SER A O 1
ATOM 884 N N . PHE A 1 113 ? -21.222 6.515 25.992 1.00 82.12 113 PHE A N 1
ATOM 885 C CA . PHE A 1 113 ? -20.485 6.514 24.732 1.00 82.12 113 PHE A CA 1
ATOM 886 C C . PHE A 1 113 ? -20.796 7.731 23.852 1.00 82.12 113 PHE A C 1
ATOM 888 O O . PHE A 1 113 ? -19.889 8.369 23.339 1.00 82.12 113 PHE A O 1
ATOM 895 N N . ARG A 1 114 ? -22.067 8.131 23.732 1.00 84.88 114 ARG A N 1
ATOM 896 C CA . ARG A 1 114 ? -22.455 9.329 22.957 1.00 84.88 114 ARG A CA 1
ATOM 897 C C . ARG A 1 114 ? -22.015 10.655 23.573 1.00 84.88 114 ARG A C 1
ATOM 899 O O . ARG A 1 114 ? -22.033 11.667 22.882 1.00 84.88 114 ARG A O 1
ATOM 906 N N . SER A 1 115 ? -21.737 10.674 24.873 1.00 85.62 115 SER A N 1
ATOM 907 C CA . SER A 1 115 ? -21.417 11.894 25.620 1.00 85.62 115 SER A CA 1
ATOM 908 C C . SER A 1 115 ? -19.948 11.985 26.029 1.00 85.62 115 SER A C 1
ATOM 910 O O . SER A 1 115 ? -19.621 12.852 26.838 1.00 85.62 115 SER A O 1
ATOM 912 N N . ASP A 1 116 ? -19.092 11.092 25.511 1.00 76.75 116 ASP A N 1
ATOM 913 C CA . ASP A 1 116 ? -17.671 10.962 25.871 1.00 76.75 116 ASP A CA 1
ATOM 914 C C . ASP A 1 116 ? -17.424 10.952 27.386 1.00 76.75 116 ASP A C 1
ATOM 916 O O . ASP A 1 116 ? -16.397 11.401 27.902 1.00 76.75 116 ASP A O 1
ATOM 920 N N . LYS A 1 117 ? -18.389 10.424 28.146 1.00 82.31 117 LYS A N 1
ATOM 921 C CA . LYS A 1 117 ? -18.233 10.310 29.590 1.00 82.31 117 LYS A CA 1
ATOM 922 C C . LYS A 1 117 ? -17.280 9.159 29.895 1.00 82.31 117 LYS A C 1
ATOM 924 O O . LYS A 1 117 ? -17.534 8.039 29.438 1.00 82.31 117 LYS A O 1
ATOM 929 N N . PRO A 1 118 ? -16.240 9.385 30.720 1.00 80.81 118 PRO A N 1
ATOM 930 C CA . PRO A 1 118 ? -15.323 8.327 31.112 1.00 80.81 118 PRO A CA 1
ATOM 931 C C . PRO A 1 118 ? -16.097 7.178 31.759 1.00 80.81 118 PRO A C 1
ATOM 933 O O . PRO A 1 118 ? -16.732 7.340 32.800 1.00 80.81 118 PRO A O 1
ATOM 936 N N . SER A 1 119 ? -16.061 6.016 31.120 1.00 84.38 119 SER A N 1
ATOM 937 C CA . SER A 1 119 ? -16.634 4.776 31.630 1.00 84.38 119 SER A CA 1
ATOM 938 C C . SER A 1 119 ? -15.800 3.603 31.133 1.00 84.38 119 SER A C 1
ATOM 940 O O . SER A 1 119 ? -15.083 3.721 30.137 1.00 84.38 119 SER A O 1
ATOM 942 N N . GLU A 1 120 ? -15.899 2.463 31.814 1.00 85.19 120 GLU A N 1
ATOM 943 C CA . GLU A 1 120 ? -15.175 1.252 31.415 1.00 85.19 120 GLU A CA 1
ATOM 944 C C . GLU A 1 120 ? -15.568 0.799 29.998 1.00 85.19 120 GLU A C 1
ATOM 946 O O . GLU A 1 120 ? -14.711 0.411 29.212 1.00 85.19 120 GLU A O 1
ATOM 951 N N . ILE A 1 121 ? -16.847 0.952 29.634 1.00 84.81 121 ILE A N 1
ATOM 952 C CA . ILE A 1 121 ? -17.358 0.657 28.287 1.00 84.81 121 ILE A CA 1
ATOM 953 C C . ILE A 1 121 ? -16.702 1.572 27.252 1.00 84.81 121 ILE A C 1
ATOM 955 O O . ILE A 1 121 ? -16.202 1.089 26.242 1.00 84.81 121 ILE A O 1
ATOM 959 N N . VAL A 1 122 ? -16.671 2.886 27.508 1.00 86.06 122 VAL A N 1
ATOM 960 C CA . VAL A 1 122 ? -16.034 3.850 26.597 1.00 86.06 122 VAL A CA 1
ATOM 961 C C . VAL A 1 122 ? -14.562 3.507 26.414 1.00 86.06 122 VAL A C 1
ATOM 963 O O . VAL A 1 122 ? -14.110 3.392 25.284 1.00 86.06 122 VAL A O 1
ATOM 966 N N . LYS A 1 123 ? -13.838 3.226 27.501 1.00 88.56 123 LYS A N 1
ATOM 967 C CA . LYS A 1 123 ? -12.421 2.857 27.442 1.00 88.56 123 LYS A CA 1
ATOM 968 C C . LYS A 1 123 ? -12.169 1.599 26.599 1.00 88.56 123 LYS A C 1
ATOM 970 O O . LYS A 1 123 ? -11.262 1.608 25.770 1.00 88.56 123 LYS A O 1
ATOM 975 N N . ARG A 1 124 ? -12.948 0.528 26.800 1.00 87.50 124 ARG A N 1
ATOM 976 C CA . ARG A 1 124 ? -12.783 -0.732 26.051 1.00 87.50 124 ARG A CA 1
ATOM 977 C C . ARG A 1 124 ? -13.145 -0.576 24.576 1.00 87.50 124 ARG A C 1
ATOM 979 O O . ARG A 1 124 ? -12.380 -1.010 23.718 1.00 87.50 124 ARG A O 1
ATOM 986 N N . CYS A 1 125 ? -14.249 0.109 24.280 1.00 86.31 125 CYS A N 1
ATOM 987 C CA . CYS A 1 125 ? -14.648 0.411 22.908 1.00 86.31 125 CYS A CA 1
ATOM 988 C C . CYS A 1 125 ? -13.597 1.270 22.190 1.00 86.31 125 CYS A C 1
ATOM 990 O O . CYS A 1 125 ? -13.188 0.914 21.089 1.00 86.31 125 CYS A O 1
ATOM 992 N N . THR A 1 126 ? -13.112 2.348 22.817 1.00 86.50 126 THR A N 1
ATOM 993 C CA . THR A 1 126 ? -12.072 3.216 22.242 1.00 86.50 126 THR A CA 1
ATOM 994 C C . THR A 1 126 ? -10.793 2.439 21.958 1.00 86.50 126 THR A C 1
ATOM 996 O O . THR A 1 126 ? -10.303 2.497 20.837 1.00 86.50 126 THR A O 1
ATOM 999 N N . ALA A 1 127 ? -10.302 1.633 22.904 1.00 88.38 127 ALA A N 1
ATOM 1000 C CA . ALA A 1 127 ? -9.104 0.820 22.687 1.00 88.38 127 ALA A CA 1
ATOM 1001 C C . ALA A 1 127 ? -9.271 -0.174 21.520 1.00 88.38 127 ALA A C 1
ATOM 1003 O O . ALA A 1 127 ? -8.355 -0.372 20.721 1.00 88.38 127 ALA A O 1
ATOM 1004 N N . ALA A 1 128 ? -10.450 -0.789 21.392 1.00 85.62 128 ALA A N 1
ATOM 1005 C CA . ALA A 1 128 ? -10.746 -1.685 20.282 1.00 85.62 128 ALA A CA 1
ATOM 1006 C C . ALA A 1 128 ? -10.845 -0.942 18.937 1.00 85.62 128 ALA A C 1
ATOM 1008 O O . ALA A 1 128 ? -10.439 -1.491 17.912 1.00 85.62 128 ALA A O 1
ATOM 1009 N N . PHE A 1 129 ? -11.345 0.298 18.919 1.00 85.75 129 PHE A N 1
ATOM 1010 C CA . PHE A 1 129 ? -11.363 1.132 17.713 1.00 85.75 129 PHE A CA 1
ATOM 1011 C C . PHE A 1 129 ? -9.971 1.597 17.315 1.00 85.75 129 PHE A C 1
ATOM 1013 O O . PHE A 1 129 ? -9.611 1.421 16.158 1.00 85.75 129 PHE A O 1
ATOM 1020 N N . GLU A 1 130 ? -9.168 2.080 18.260 1.00 89.31 130 GLU A N 1
ATOM 1021 C CA . GLU A 1 130 ? -7.774 2.466 18.020 1.00 89.31 130 GLU A CA 1
ATOM 1022 C C . GLU A 1 130 ? -6.960 1.292 17.461 1.00 89.31 130 GLU A C 1
ATOM 1024 O O . GLU A 1 130 ? -6.169 1.465 16.536 1.00 89.31 130 GLU A O 1
ATOM 1029 N N . ALA A 1 131 ? -7.187 0.072 17.962 1.00 88.94 131 ALA A N 1
ATOM 1030 C CA . ALA A 1 131 ? -6.536 -1.122 17.428 1.00 88.94 131 ALA A CA 1
ATOM 1031 C C . ALA A 1 131 ? -6.919 -1.387 15.960 1.00 88.94 131 ALA A C 1
ATOM 1033 O O . ALA A 1 131 ? -6.051 -1.695 15.145 1.00 88.94 131 ALA A O 1
ATOM 1034 N N . ARG A 1 132 ? -8.202 -1.236 15.601 1.00 88.31 132 ARG A N 1
ATOM 1035 C CA . ARG A 1 132 ? -8.687 -1.420 14.220 1.00 88.31 132 ARG A CA 1
ATOM 1036 C C . ARG A 1 132 ? -8.248 -0.307 13.282 1.00 88.31 132 ARG A C 1
ATOM 1038 O O . ARG A 1 132 ? -7.883 -0.581 12.143 1.00 88.31 132 ARG A O 1
ATOM 1045 N N . GLU A 1 133 ? -8.265 0.926 13.761 1.00 89.69 133 GLU A N 1
ATOM 1046 C CA . GLU A 1 133 ? -7.763 2.075 13.021 1.00 89.69 133 GLU A CA 1
ATOM 1047 C C . GLU A 1 133 ? -6.269 1.918 12.749 1.00 89.69 133 GLU A C 1
ATOM 1049 O O . GLU A 1 133 ? -5.827 2.122 11.622 1.00 89.69 133 GLU A O 1
ATOM 1054 N N . LYS A 1 134 ? -5.498 1.450 13.735 1.00 90.69 134 LYS A N 1
ATOM 1055 C CA . LYS A 1 1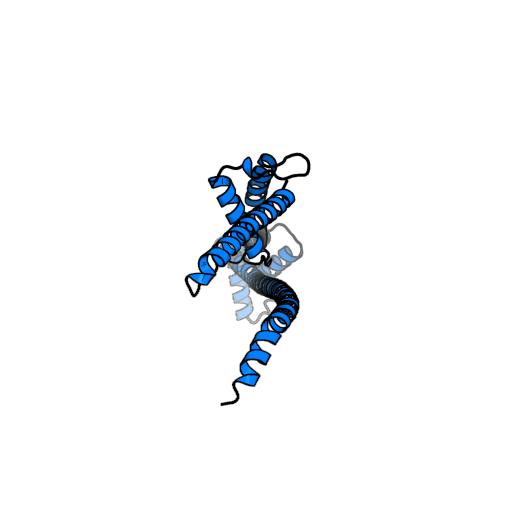34 ? -4.085 1.138 13.541 1.00 90.69 134 LYS A CA 1
ATOM 1056 C C . LYS A 1 134 ? -3.873 0.039 12.500 1.00 90.69 134 LYS A C 1
ATOM 1058 O O . LYS A 1 134 ? -3.049 0.222 11.615 1.00 90.69 134 LYS A O 1
ATOM 1063 N N . GLU A 1 135 ? -4.635 -1.058 12.547 1.00 88.50 135 GLU A N 1
ATOM 1064 C CA . GLU A 1 135 ? -4.581 -2.107 11.511 1.00 88.50 135 GLU A CA 1
ATOM 1065 C C . GLU A 1 135 ? -4.865 -1.542 10.107 1.00 88.50 135 GLU A C 1
ATOM 1067 O O . GLU A 1 135 ? -4.190 -1.900 9.140 1.00 88.50 135 GLU A O 1
ATOM 1072 N N . PHE A 1 136 ? -5.843 -0.639 9.994 1.00 90.56 136 PHE A N 1
ATOM 1073 C CA . PHE A 1 136 ? -6.173 0.037 8.742 1.00 90.56 136 PHE A CA 1
ATOM 1074 C C . PHE A 1 136 ? -5.027 0.945 8.272 1.00 90.56 136 PHE A C 1
ATOM 1076 O O . PHE A 1 136 ? -4.592 0.858 7.122 1.00 90.56 136 PHE A O 1
ATOM 1083 N N . LEU A 1 137 ? -4.490 1.786 9.157 1.00 91.25 137 LEU A N 1
ATOM 1084 C CA . LEU A 1 137 ? -3.373 2.670 8.839 1.00 91.25 137 LEU A CA 1
ATOM 1085 C C . LEU A 1 137 ? -2.124 1.872 8.456 1.00 91.25 137 LEU A C 1
ATOM 1087 O O . LEU A 1 137 ? -1.511 2.183 7.439 1.00 91.25 137 LEU A O 1
ATOM 1091 N N . ASP A 1 138 ? -1.781 0.806 9.173 1.00 89.75 138 ASP A N 1
ATOM 1092 C CA . ASP A 1 138 ? -0.631 -0.049 8.851 1.00 89.75 138 ASP A CA 1
ATOM 1093 C C . ASP A 1 138 ? -0.776 -0.692 7.456 1.00 89.75 138 ASP A C 1
ATOM 1095 O O . ASP A 1 138 ? 0.204 -0.865 6.724 1.00 89.75 138 ASP A O 1
ATOM 1099 N N . ALA A 1 139 ? -2.009 -1.003 7.041 1.00 89.25 139 ALA A N 1
ATOM 1100 C CA . ALA A 1 139 ? -2.285 -1.572 5.728 1.00 89.25 139 ALA A CA 1
ATOM 1101 C C . ALA A 1 139 ? -2.156 -0.558 4.582 1.00 89.25 139 ALA A C 1
ATOM 1103 O O . ALA A 1 139 ? -1.827 -0.971 3.469 1.00 89.25 139 ALA A O 1
ATOM 1104 N N . PHE A 1 140 ? -2.422 0.733 4.813 1.00 90.88 140 PHE A N 1
ATOM 1105 C CA . PHE A 1 140 ? -2.569 1.753 3.759 1.00 90.88 140 PHE A CA 1
ATOM 1106 C C . PHE A 1 140 ? -1.605 2.942 3.846 1.00 90.88 140 PHE A C 1
ATOM 1108 O O . PHE A 1 140 ? -1.553 3.750 2.919 1.00 90.88 140 PHE A O 1
ATOM 1115 N N . SER A 1 141 ? -0.834 3.047 4.920 1.00 89.94 141 SER A N 1
ATOM 1116 C CA . SER A 1 141 ? 0.104 4.137 5.176 1.00 89.94 141 SER A CA 1
ATOM 1117 C C . SER A 1 141 ? 1.500 3.599 5.499 1.00 89.94 141 SER A C 1
ATOM 1119 O O . SER A 1 141 ? 1.729 2.386 5.523 1.00 89.94 141 SER A O 1
ATOM 1121 N N . ILE A 1 142 ? 2.459 4.505 5.681 1.00 90.88 142 ILE A N 1
ATOM 1122 C CA . ILE A 1 142 ? 3.809 4.160 6.130 1.00 90.88 142 ILE A CA 1
ATOM 1123 C C . ILE A 1 142 ? 3.884 4.414 7.631 1.00 90.88 142 ILE A C 1
ATOM 1125 O O . ILE A 1 142 ? 3.544 5.506 8.086 1.00 90.88 142 ILE A O 1
ATOM 1129 N N . GLY A 1 143 ? 4.377 3.429 8.381 1.00 89.19 143 GLY A N 1
ATOM 1130 C CA . GLY A 1 143 ? 4.625 3.598 9.809 1.00 89.19 143 GLY A CA 1
ATOM 1131 C C . GLY A 1 143 ? 5.847 4.479 10.086 1.00 89.19 143 GLY A C 1
ATOM 1132 O O . GLY A 1 143 ? 6.787 4.538 9.293 1.00 89.19 143 GLY A O 1
ATOM 1133 N N . GLU A 1 144 ? 5.890 5.114 11.258 1.00 90.69 144 GLU A N 1
ATOM 1134 C CA . GLU A 1 144 ? 7.001 5.995 11.656 1.00 90.69 144 GLU A CA 1
ATOM 1135 C C . GLU A 1 144 ? 8.372 5.306 11.583 1.00 90.69 144 GLU A C 1
ATOM 1137 O O . GLU A 1 144 ? 9.346 5.907 11.136 1.00 90.69 144 GLU A O 1
ATOM 1142 N N . ALA A 1 145 ? 8.447 4.028 11.969 1.00 91.75 145 ALA A N 1
ATOM 1143 C CA . ALA A 1 145 ? 9.686 3.254 11.928 1.00 91.75 145 ALA A CA 1
ATOM 1144 C C . ALA A 1 145 ? 10.193 3.026 10.493 1.00 91.75 145 ALA A C 1
ATOM 1146 O O . ALA A 1 145 ? 11.387 3.166 10.233 1.00 91.75 145 ALA A O 1
ATOM 1147 N N . GLU A 1 146 ? 9.292 2.713 9.556 1.00 92.62 146 GLU A N 1
ATOM 1148 C CA . GLU A 1 146 ? 9.639 2.526 8.143 1.00 92.62 146 GLU A CA 1
ATOM 1149 C C . GLU A 1 146 ? 10.068 3.863 7.511 1.00 92.6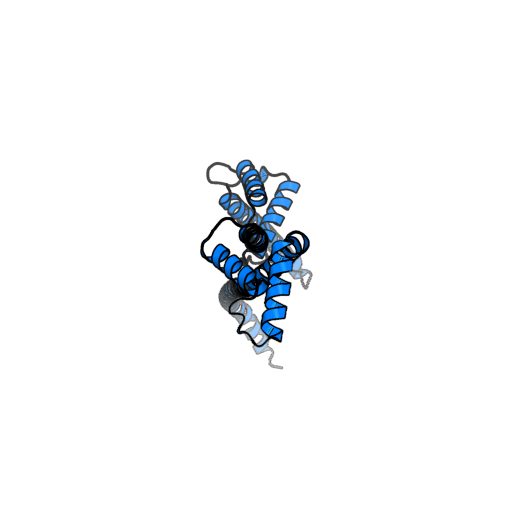2 146 GLU A C 1
ATOM 1151 O O . GLU A 1 146 ? 11.056 3.916 6.779 1.00 92.62 146 GLU A O 1
ATOM 1156 N N . ALA A 1 147 ? 9.379 4.964 7.834 1.00 92.62 147 ALA A N 1
ATOM 1157 C CA . ALA A 1 147 ? 9.753 6.301 7.373 1.00 92.62 147 ALA A CA 1
ATOM 1158 C C . ALA A 1 147 ? 11.119 6.743 7.927 1.00 92.62 147 ALA A C 1
ATOM 1160 O O . ALA A 1 147 ? 11.938 7.290 7.187 1.00 92.62 147 ALA A O 1
ATOM 1161 N N . ALA A 1 148 ? 11.394 6.467 9.206 1.00 94.50 148 ALA A N 1
ATOM 1162 C CA . ALA A 1 148 ? 12.683 6.750 9.829 1.00 94.50 148 ALA A CA 1
ATOM 1163 C C . ALA A 1 148 ? 13.821 5.931 9.200 1.00 94.50 148 ALA A C 1
ATOM 1165 O O . ALA A 1 148 ? 14.915 6.462 9.000 1.00 94.50 148 ALA A O 1
ATOM 1166 N N . GLU A 1 149 ? 13.566 4.668 8.844 1.00 94.38 149 GLU A N 1
ATOM 1167 C CA . GLU A 1 149 ? 14.528 3.813 8.144 1.00 94.38 149 GLU A CA 1
ATOM 1168 C C . GLU A 1 149 ? 14.889 4.385 6.765 1.00 94.38 149 GLU A C 1
ATOM 1170 O O . GLU A 1 149 ? 16.070 4.571 6.460 1.00 94.38 149 GLU A O 1
ATOM 1175 N N . VAL A 1 150 ? 13.885 4.729 5.948 1.00 94.25 150 VAL A N 1
ATOM 1176 C CA . VAL A 1 150 ? 14.118 5.335 4.625 1.00 94.25 150 VAL A CA 1
ATOM 1177 C C . VAL A 1 150 ? 14.820 6.687 4.766 1.00 94.25 150 VAL A C 1
ATOM 1179 O O . VAL A 1 150 ? 15.761 6.963 4.025 1.00 94.25 150 VAL A O 1
ATOM 1182 N N . GLY A 1 151 ? 14.428 7.504 5.748 1.00 93.38 151 GLY A N 1
ATOM 1183 C CA . GLY A 1 151 ? 15.061 8.794 6.021 1.00 93.38 151 GLY A CA 1
ATOM 1184 C C . GLY A 1 151 ? 16.526 8.673 6.457 1.00 93.38 151 GLY A C 1
ATOM 1185 O O . GLY A 1 151 ? 17.358 9.491 6.068 1.00 93.38 151 GLY A O 1
ATOM 1186 N N . ALA A 1 152 ? 16.890 7.634 7.214 1.00 93.94 152 ALA A N 1
ATOM 1187 C CA . ALA A 1 152 ? 18.284 7.369 7.571 1.00 93.94 152 ALA A CA 1
ATOM 1188 C C . ALA A 1 152 ? 19.129 7.015 6.334 1.00 93.94 152 ALA A C 1
ATOM 1190 O O . ALA A 1 152 ? 20.215 7.571 6.148 1.00 93.94 152 ALA A O 1
ATOM 1191 N N . LEU A 1 153 ? 18.603 6.154 5.454 1.00 93.31 153 LEU A N 1
ATOM 1192 C CA . LEU A 1 153 ? 19.242 5.817 4.176 1.00 93.31 153 LEU A CA 1
ATOM 1193 C C . LEU A 1 153 ? 19.361 7.047 3.267 1.00 93.31 153 LEU A C 1
ATOM 1195 O O . LEU A 1 153 ? 20.399 7.262 2.639 1.00 93.31 153 LEU A O 1
ATOM 1199 N N . ALA A 1 154 ? 18.324 7.885 3.231 1.00 92.75 154 ALA A N 1
ATOM 1200 C CA . ALA A 1 154 ? 18.307 9.114 2.451 1.00 92.75 154 ALA A CA 1
ATOM 1201 C C . ALA A 1 154 ? 19.397 10.094 2.911 1.00 92.75 154 ALA A C 1
ATOM 1203 O O . ALA A 1 154 ? 20.185 10.558 2.088 1.00 92.75 154 ALA A O 1
ATOM 1204 N N . LYS A 1 155 ? 19.519 10.330 4.223 1.00 91.94 155 LYS A N 1
ATOM 1205 C CA . LYS A 1 155 ? 20.558 11.200 4.800 1.00 91.94 155 LYS A CA 1
ATOM 1206 C C . LYS A 1 155 ? 21.975 10.726 4.484 1.00 91.94 155 LYS A C 1
ATOM 1208 O O . LYS A 1 155 ? 22.843 11.551 4.219 1.00 91.94 155 LYS A O 1
ATOM 1213 N N . GLN A 1 156 ? 22.215 9.413 4.458 1.00 90.81 156 GLN A N 1
ATOM 1214 C CA . GLN A 1 156 ? 23.520 8.852 4.083 1.00 90.81 156 GLN A CA 1
ATOM 1215 C C . GLN A 1 156 ? 23.880 9.136 2.610 1.00 90.81 156 GLN A C 1
ATOM 1217 O O . GLN A 1 156 ? 25.051 9.326 2.278 1.00 90.81 156 GLN A O 1
ATOM 1222 N N . CYS A 1 157 ? 22.877 9.201 1.732 1.00 89.12 157 CYS A N 1
ATOM 1223 C CA . CYS A 1 157 ? 23.048 9.458 0.299 1.00 89.12 157 CYS A CA 1
ATOM 1224 C C . CYS A 1 157 ? 23.018 10.939 -0.076 1.00 89.12 157 CYS A C 1
ATOM 1226 O O . CYS A 1 157 ? 23.260 11.268 -1.238 1.00 89.12 157 CYS A O 1
ATOM 1228 N N . GLN A 1 158 ? 22.652 11.825 0.847 1.00 87.88 158 GLN A N 1
ATOM 1229 C CA . GLN A 1 158 ? 22.405 13.221 0.521 1.00 87.88 158 GLN A CA 1
ATOM 1230 C C . GLN A 1 158 ? 23.714 13.913 0.120 1.00 87.88 158 GLN A C 1
ATOM 1232 O O . GLN A 1 158 ? 24.684 13.948 0.881 1.00 87.88 158 GLN A O 1
ATOM 1237 N N . ASP A 1 159 ? 23.739 14.465 -1.092 1.00 82.19 159 ASP A N 1
ATOM 1238 C CA . ASP A 1 159 ? 24.884 15.200 -1.624 1.00 82.19 159 ASP A CA 1
ATOM 1239 C C . ASP A 1 159 ? 24.411 16.515 -2.250 1.00 82.19 159 ASP A C 1
ATOM 1241 O O . ASP A 1 159 ? 24.022 16.591 -3.419 1.00 82.19 159 ASP A O 1
ATOM 1245 N N . GLY A 1 160 ? 24.341 17.561 -1.423 1.00 79.06 160 GLY A N 1
ATOM 1246 C CA . GLY A 1 160 ? 23.715 18.830 -1.795 1.00 79.06 160 GLY A CA 1
ATOM 1247 C C . GLY A 1 160 ? 22.246 18.642 -2.196 1.00 79.06 160 GLY A C 1
ATOM 1248 O O . GLY A 1 160 ? 21.428 18.209 -1.387 1.00 79.06 160 GLY A O 1
ATOM 1249 N N . ASN A 1 161 ? 21.918 18.950 -3.457 1.00 73.12 161 ASN A N 1
ATOM 1250 C CA . ASN A 1 161 ? 20.574 18.766 -4.037 1.00 73.12 161 ASN A CA 1
ATOM 1251 C C . ASN A 1 161 ? 20.377 17.372 -4.690 1.00 73.12 161 ASN A C 1
ATOM 1253 O O . ASN A 1 161 ? 19.300 17.051 -5.215 1.00 73.12 161 ASN A O 1
ATOM 1257 N N . GLY A 1 162 ? 21.427 16.549 -4.715 1.00 79.62 162 GLY A N 1
ATOM 1258 C CA . GLY A 1 162 ? 21.458 15.217 -5.314 1.00 79.62 162 GLY A CA 1
ATOM 1259 C C . GLY A 1 162 ? 21.348 14.083 -4.294 1.00 79.62 162 GLY A C 1
ATOM 1260 O O . GLY A 1 162 ? 21.466 14.292 -3.089 1.00 79.62 162 GLY A O 1
ATOM 1261 N N . MET A 1 163 ? 21.137 12.870 -4.814 1.00 86.50 163 MET A N 1
ATOM 1262 C CA . MET A 1 163 ? 21.225 11.620 -4.054 1.00 86.50 163 MET A CA 1
ATOM 1263 C C . MET A 1 163 ? 22.315 10.751 -4.681 1.00 86.50 163 MET A C 1
ATOM 1265 O O . MET A 1 163 ? 22.183 10.308 -5.827 1.00 86.50 163 MET A O 1
ATOM 1269 N N . ASP A 1 164 ? 23.392 10.520 -3.941 1.00 87.25 164 ASP A N 1
ATOM 1270 C CA . ASP A 1 164 ? 24.498 9.669 -4.352 1.00 87.25 164 ASP A CA 1
ATOM 1271 C C . ASP A 1 164 ? 24.343 8.259 -3.769 1.00 87.25 164 ASP A C 1
ATOM 1273 O O . ASP A 1 164 ? 24.757 7.971 -2.646 1.00 87.25 164 ASP A O 1
ATOM 1277 N N . LEU A 1 165 ? 23.745 7.362 -4.561 1.00 87.38 165 LEU A N 1
ATOM 1278 C CA . LEU A 1 165 ? 23.513 5.969 -4.159 1.00 87.38 165 LEU A CA 1
ATOM 1279 C C . LEU A 1 165 ? 24.806 5.157 -3.992 1.00 87.38 165 LEU A C 1
ATOM 1281 O O . LEU A 1 165 ? 24.756 4.071 -3.425 1.00 87.38 165 LEU A O 1
ATOM 1285 N N . THR A 1 166 ? 25.956 5.656 -4.462 1.00 88.12 166 THR A N 1
ATOM 1286 C CA . THR A 1 166 ? 27.240 4.951 -4.299 1.00 88.12 166 THR A CA 1
ATOM 1287 C C . THR A 1 166 ? 27.721 4.927 -2.845 1.00 88.12 166 THR A C 1
ATOM 1289 O O . THR A 1 166 ? 28.593 4.136 -2.497 1.00 88.12 166 THR A O 1
ATOM 1292 N N . ARG A 1 167 ? 27.118 5.756 -1.981 1.00 88.25 167 ARG A N 1
ATOM 1293 C CA . ARG A 1 167 ? 27.388 5.811 -0.537 1.00 88.25 167 ARG A CA 1
ATOM 1294 C C . ARG A 1 167 ? 26.681 4.718 0.265 1.00 88.25 167 ARG A C 1
ATOM 1296 O O . ARG A 1 167 ? 26.973 4.566 1.453 1.00 88.25 167 ARG A O 1
ATOM 1303 N N . LEU A 1 168 ? 25.746 3.993 -0.350 1.00 89.19 168 LEU A N 1
ATOM 1304 C CA . LEU A 1 168 ? 25.085 2.842 0.262 1.00 89.19 168 LEU A CA 1
ATOM 1305 C C . LEU A 1 168 ? 25.870 1.568 -0.025 1.00 89.19 168 LEU A C 1
ATOM 1307 O O . LEU A 1 168 ? 26.374 1.370 -1.130 1.00 89.19 168 LEU A O 1
ATOM 1311 N N . SER A 1 169 ? 25.917 0.671 0.958 1.00 92.00 169 SER A N 1
ATOM 1312 C CA . SER A 1 169 ? 26.340 -0.704 0.703 1.00 92.00 169 SER A CA 1
ATOM 1313 C C . SER A 1 169 ? 25.326 -1.431 -0.188 1.00 92.00 169 SER A C 1
ATOM 1315 O O . SER A 1 169 ? 24.167 -1.025 -0.308 1.00 92.00 169 SER A O 1
ATOM 1317 N N . GLU A 1 170 ? 25.738 -2.547 -0.789 1.00 90.56 170 GLU A N 1
ATOM 1318 C CA . GLU A 1 170 ? 24.846 -3.373 -1.608 1.00 90.56 170 GLU A CA 1
ATOM 1319 C C . GLU A 1 170 ? 23.615 -3.854 -0.818 1.00 90.56 170 GLU A C 1
ATOM 1321 O O . GLU A 1 170 ? 22.492 -3.789 -1.317 1.00 90.56 170 GLU A O 1
ATOM 1326 N N . GLU A 1 171 ? 23.798 -4.236 0.449 1.00 93.31 171 GLU A N 1
ATOM 1327 C CA . GLU A 1 171 ? 22.703 -4.626 1.347 1.00 93.31 171 GLU A CA 1
ATOM 1328 C C . GLU A 1 171 ? 21.723 -3.471 1.603 1.00 93.31 171 GLU A C 1
ATOM 1330 O O . GLU A 1 171 ? 20.505 -3.655 1.552 1.00 93.31 171 GLU A O 1
ATOM 1335 N N . GLN A 1 172 ? 22.240 -2.260 1.839 1.00 92.38 172 GLN A N 1
ATOM 1336 C CA . GLN A 1 172 ? 21.416 -1.067 2.041 1.00 92.38 172 GLN A CA 1
ATOM 1337 C C . GLN A 1 172 ? 20.637 -0.697 0.774 1.00 92.38 172 GLN A C 1
ATOM 1339 O O . GLN A 1 172 ? 19.476 -0.295 0.854 1.00 92.38 172 GLN A O 1
ATOM 1344 N N . LEU A 1 173 ? 21.247 -0.871 -0.398 1.00 90.69 173 LEU A N 1
ATOM 1345 C CA . LEU A 1 173 ? 20.611 -0.605 -1.684 1.00 90.69 173 LEU A CA 1
ATOM 1346 C C . LEU A 1 173 ? 19.494 -1.616 -1.974 1.00 90.69 173 LEU A C 1
ATOM 1348 O O . LEU A 1 173 ? 18.394 -1.223 -2.365 1.00 90.69 173 LEU A O 1
ATOM 1352 N N . GLN A 1 174 ? 19.723 -2.903 -1.697 1.00 93.00 174 GLN A N 1
ATOM 1353 C CA . GLN A 1 174 ? 18.680 -3.930 -1.769 1.00 93.00 174 GLN A CA 1
ATOM 1354 C C . GLN A 1 174 ? 17.541 -3.653 -0.778 1.00 93.00 174 GLN A C 1
ATOM 1356 O O . GLN A 1 174 ? 16.365 -3.817 -1.116 1.00 93.00 174 GLN A O 1
ATOM 1361 N N . ARG A 1 175 ? 17.863 -3.187 0.436 1.00 94.50 175 ARG A N 1
ATOM 1362 C CA . ARG A 1 175 ? 16.854 -2.800 1.427 1.00 94.50 175 ARG A CA 1
ATOM 1363 C C . ARG A 1 175 ? 16.026 -1.603 0.957 1.00 94.50 175 ARG A C 1
ATOM 1365 O O . ARG A 1 175 ? 14.800 -1.666 1.041 1.00 94.50 175 ARG A O 1
ATOM 1372 N N . ALA A 1 176 ? 16.661 -0.568 0.409 1.00 93.62 176 ALA A N 1
ATOM 1373 C CA . ALA A 1 176 ? 15.982 0.591 -0.169 1.00 93.62 176 ALA A CA 1
ATOM 1374 C C . ALA A 1 176 ? 15.061 0.195 -1.335 1.00 93.62 176 ALA A C 1
ATOM 1376 O O . ALA A 1 176 ? 13.925 0.659 -1.396 1.00 93.62 176 ALA A O 1
ATOM 1377 N N . GLN A 1 177 ? 15.509 -0.714 -2.208 1.00 92.88 177 GLN A N 1
ATOM 1378 C CA . GLN A 1 177 ? 14.691 -1.259 -3.295 1.00 92.88 177 GLN A CA 1
ATOM 1379 C C . GLN A 1 177 ? 13.467 -2.009 -2.767 1.00 92.88 177 GLN A C 1
ATOM 1381 O O . GLN A 1 177 ? 12.348 -1.760 -3.210 1.00 92.88 177 GLN A O 1
ATOM 1386 N N . LYS A 1 178 ? 13.645 -2.861 -1.753 1.00 94.88 178 LYS A N 1
ATOM 1387 C CA . LYS A 1 178 ? 12.526 -3.572 -1.126 1.00 94.88 178 LYS A CA 1
ATOM 1388 C C . LYS A 1 178 ? 11.510 -2.611 -0.500 1.00 94.88 178 LYS A C 1
ATOM 1390 O O . LYS A 1 178 ? 10.307 -2.846 -0.616 1.00 94.88 178 LYS A O 1
ATOM 1395 N N . LEU A 1 179 ? 11.974 -1.547 0.160 1.00 95.06 179 LEU A N 1
ATOM 1396 C CA . LEU A 1 179 ? 11.109 -0.509 0.732 1.00 95.06 179 LEU A CA 1
ATOM 1397 C C . LEU A 1 179 ? 10.364 0.258 -0.367 1.00 95.06 179 LEU A C 1
ATOM 1399 O O . LEU A 1 179 ? 9.151 0.422 -0.267 1.00 95.06 179 LEU A O 1
ATOM 1403 N N . PHE A 1 180 ? 11.053 0.633 -1.446 1.00 94.94 180 PHE A N 1
ATOM 1404 C CA . PHE A 1 180 ? 10.450 1.260 -2.622 1.00 94.94 180 PHE A CA 1
ATOM 1405 C C . PHE A 1 180 ? 9.323 0.404 -3.214 1.00 94.94 180 PHE A C 1
ATOM 1407 O O . PHE A 1 180 ? 8.209 0.895 -3.401 1.00 94.94 180 PHE A O 1
ATOM 1414 N N . ASP A 1 181 ? 9.575 -0.881 -3.466 1.00 93.25 181 ASP A N 1
ATOM 1415 C CA . ASP A 1 181 ? 8.574 -1.785 -4.043 1.00 93.25 181 ASP A CA 1
ATOM 1416 C C . ASP A 1 181 ? 7.386 -1.980 -3.091 1.00 93.25 181 ASP A C 1
ATOM 1418 O O . ASP A 1 181 ? 6.225 -1.905 -3.504 1.00 93.25 181 ASP A O 1
ATOM 1422 N N . THR A 1 182 ? 7.669 -2.149 -1.795 1.00 93.50 182 THR A N 1
ATOM 1423 C CA . THR A 1 182 ? 6.638 -2.302 -0.759 1.00 93.50 182 THR A CA 1
ATOM 1424 C C . THR A 1 182 ? 5.749 -1.065 -0.673 1.00 93.50 182 THR A C 1
ATOM 1426 O O . THR A 1 182 ? 4.528 -1.196 -0.627 1.00 93.50 182 THR A O 1
ATOM 1429 N N . PHE A 1 183 ? 6.332 0.136 -0.676 1.00 94.69 183 PHE A N 1
ATOM 1430 C CA . PHE A 1 183 ? 5.580 1.382 -0.536 1.00 94.69 183 PHE A CA 1
ATOM 1431 C C . PHE A 1 183 ? 4.734 1.651 -1.777 1.00 94.69 183 PHE A C 1
ATOM 1433 O O . PHE A 1 183 ? 3.550 1.950 -1.650 1.00 94.69 183 PHE A O 1
ATOM 1440 N N . ASN A 1 184 ? 5.294 1.478 -2.979 1.00 93.44 184 ASN A N 1
ATOM 1441 C CA . ASN A 1 184 ? 4.523 1.651 -4.209 1.00 93.44 184 ASN A CA 1
ATOM 1442 C C . ASN A 1 184 ? 3.351 0.670 -4.281 1.00 93.44 184 ASN A C 1
ATOM 1444 O O . ASN A 1 184 ? 2.238 1.079 -4.608 1.00 93.44 184 ASN A O 1
ATOM 1448 N N . HIS A 1 185 ? 3.560 -0.591 -3.893 1.00 90.38 185 HIS A N 1
ATOM 1449 C CA . HIS A 1 185 ? 2.475 -1.563 -3.819 1.00 90.38 185 HIS A CA 1
ATOM 1450 C C . HIS A 1 185 ? 1.423 -1.175 -2.767 1.00 90.38 185 HIS A C 1
ATOM 1452 O O . HIS A 1 185 ? 0.226 -1.202 -3.053 1.00 90.38 185 HIS A O 1
ATOM 1458 N N . ARG A 1 186 ? 1.850 -0.744 -1.571 1.00 91.62 186 ARG A N 1
ATOM 1459 C CA . ARG A 1 186 ? 0.948 -0.339 -0.481 1.00 91.62 186 ARG A CA 1
ATOM 1460 C C . ARG A 1 186 ? 0.127 0.906 -0.834 1.00 91.62 186 ARG A C 1
ATOM 1462 O O . ARG A 1 186 ? -1.039 0.983 -0.455 1.00 91.62 186 ARG A O 1
ATOM 1469 N N . PHE A 1 187 ? 0.679 1.852 -1.586 1.00 90.88 187 PHE A N 1
ATOM 1470 C CA . PHE A 1 187 ? -0.061 3.029 -2.054 1.00 90.88 187 PHE A CA 1
ATOM 1471 C C . PHE A 1 187 ? -0.839 2.802 -3.351 1.00 90.88 187 PHE A C 1
ATOM 1473 O O . PHE A 1 187 ? -1.682 3.621 -3.703 1.00 90.88 187 PHE A O 1
ATOM 1480 N N . GLY A 1 188 ? -0.587 1.699 -4.059 1.00 90.94 188 GLY A N 1
ATOM 1481 C CA . GLY A 1 188 ? -1.170 1.449 -5.376 1.00 90.94 188 GLY A CA 1
ATOM 1482 C C . GLY A 1 188 ? -0.530 2.280 -6.493 1.00 90.94 188 GLY A C 1
ATOM 1483 O O . GLY A 1 188 ? -1.141 2.451 -7.550 1.00 90.94 188 GLY A O 1
ATOM 1484 N N . TYR A 1 189 ? 0.687 2.795 -6.289 1.00 93.50 189 TYR A N 1
ATOM 1485 C CA . TYR A 1 189 ? 1.436 3.483 -7.335 1.00 93.50 189 TYR A CA 1
ATOM 1486 C C . TYR A 1 189 ? 1.932 2.494 -8.384 1.00 93.50 189 TYR A C 1
ATOM 1488 O O . TYR A 1 189 ? 2.635 1.527 -8.093 1.00 93.50 189 TYR A O 1
ATOM 1496 N N . TYR A 1 190 ? 1.595 2.782 -9.637 1.00 93.25 190 TYR A N 1
ATOM 1497 C CA . TYR A 1 190 ? 2.091 2.024 -10.771 1.00 93.25 190 TYR A CA 1
ATOM 1498 C C . TYR A 1 190 ? 3.499 2.484 -11.151 1.00 93.25 190 TYR A C 1
ATOM 1500 O O . TYR A 1 190 ? 3.703 3.619 -11.590 1.00 93.25 190 TYR A O 1
ATOM 1508 N N . VAL A 1 191 ? 4.460 1.571 -11.025 1.00 91.19 191 VAL A N 1
ATOM 1509 C CA . VAL A 1 191 ? 5.834 1.754 -11.494 1.00 91.19 191 VAL A CA 1
ATOM 1510 C C . VAL A 1 191 ? 6.077 0.797 -12.666 1.00 91.19 191 VAL A C 1
ATOM 1512 O O . VAL A 1 191 ? 6.033 -0.418 -12.476 1.00 91.19 191 VAL A O 1
ATOM 1515 N N . PRO A 1 192 ? 6.344 1.304 -13.881 1.00 88.25 192 PRO A N 1
ATOM 1516 C CA . PRO A 1 192 ? 6.557 0.458 -15.053 1.00 88.25 192 PRO A CA 1
ATOM 1517 C C . PRO A 1 192 ? 7.778 -0.451 -14.886 1.00 88.25 192 PRO A C 1
ATOM 1519 O O . PRO A 1 192 ? 8.848 0.017 -14.483 1.00 88.25 192 PRO A O 1
ATOM 1522 N N . SER A 1 193 ? 7.666 -1.724 -15.260 1.00 84.38 193 SER A N 1
ATOM 1523 C CA . SER A 1 193 ? 8.823 -2.622 -15.311 1.00 84.38 193 SER A CA 1
ATOM 1524 C C . SER A 1 193 ? 9.834 -2.146 -16.352 1.00 84.38 193 SER A C 1
ATOM 1526 O O . SER A 1 193 ? 9.463 -1.678 -17.430 1.00 84.38 193 SER A O 1
ATOM 1528 N N . VAL A 1 194 ? 11.115 -2.297 -16.040 1.00 82.94 194 VAL A N 1
ATOM 1529 C CA . VAL A 1 194 ? 12.187 -2.047 -17.001 1.00 82.94 194 VAL A CA 1
ATOM 1530 C C . VAL A 1 194 ? 12.288 -3.253 -17.950 1.00 82.94 194 VAL A C 1
ATOM 1532 O O . VAL A 1 194 ? 12.250 -4.386 -17.466 1.00 82.94 194 VAL A O 1
ATOM 1535 N N . PRO A 1 195 ? 12.358 -3.051 -19.279 1.00 79.06 195 PRO A N 1
ATOM 1536 C CA . PRO A 1 195 ? 12.418 -4.151 -20.239 1.00 79.06 195 PRO A CA 1
ATOM 1537 C C . PRO A 1 195 ? 13.704 -4.980 -20.095 1.00 79.06 195 PRO A C 1
ATOM 1539 O O . PRO A 1 195 ? 14.756 -4.454 -19.737 1.00 79.06 195 PRO A O 1
ATOM 1542 N N . GLY A 1 196 ? 13.595 -6.281 -20.381 1.00 78.56 196 GLY A N 1
ATOM 1543 C CA . GLY A 1 196 ? 14.712 -7.229 -20.373 1.00 78.56 196 GLY A CA 1
ATOM 1544 C C . GLY A 1 196 ? 15.454 -7.317 -21.710 1.00 78.56 196 GLY A C 1
ATOM 1545 O O . GLY A 1 196 ? 15.132 -6.613 -22.668 1.00 78.56 196 GLY A O 1
ATOM 1546 N N . THR A 1 197 ? 16.443 -8.209 -21.771 1.00 85.38 197 THR A N 1
ATOM 1547 C CA . THR A 1 197 ? 17.244 -8.456 -22.976 1.00 85.38 197 THR A CA 1
ATOM 1548 C C . THR A 1 197 ? 16.463 -9.221 -24.044 1.00 85.38 197 THR A C 1
ATOM 1550 O O . THR A 1 197 ? 15.534 -9.979 -23.756 1.00 85.38 197 THR A O 1
ATOM 1553 N N . VAL A 1 198 ? 16.860 -9.028 -25.301 1.00 86.00 198 VAL A N 1
ATOM 1554 C CA . VAL A 1 198 ? 16.317 -9.735 -26.466 1.00 86.00 198 VAL A CA 1
ATOM 1555 C C . VAL A 1 198 ? 17.337 -10.736 -27.006 1.00 86.00 198 VAL A C 1
ATOM 1557 O O . VAL A 1 198 ? 18.540 -10.485 -26.987 1.00 86.00 198 VAL A O 1
ATOM 1560 N N . GLY A 1 199 ? 16.860 -11.890 -27.474 1.00 86.00 199 GLY A N 1
ATOM 1561 C CA . GLY A 1 199 ? 17.700 -12.921 -28.085 1.00 86.00 199 GLY A CA 1
ATOM 1562 C C . GLY A 1 199 ? 17.832 -12.735 -29.596 1.00 86.00 199 GLY A C 1
ATOM 1563 O O . GLY A 1 199 ? 16.862 -12.374 -30.266 1.00 86.00 199 GLY A O 1
ATOM 1564 N N . ALA A 1 200 ? 19.016 -13.010 -30.145 1.00 84.69 200 ALA A N 1
ATOM 1565 C CA . ALA A 1 200 ? 19.222 -13.030 -31.589 1.00 84.69 200 ALA A CA 1
ATOM 1566 C C . ALA A 1 200 ? 18.546 -14.260 -32.218 1.00 84.69 200 ALA A C 1
ATOM 1568 O O . ALA A 1 200 ? 18.616 -15.362 -31.678 1.00 84.69 200 ALA A O 1
ATOM 1569 N N . MET A 1 201 ? 17.897 -14.077 -33.373 1.00 82.94 201 MET A N 1
ATOM 1570 C CA . MET A 1 201 ? 17.265 -15.184 -34.108 1.00 82.94 201 MET A CA 1
ATOM 1571 C C . MET A 1 201 ? 18.229 -15.912 -35.057 1.00 82.94 201 MET A C 1
ATOM 1573 O O . MET A 1 201 ? 17.958 -17.043 -35.452 1.00 82.94 201 MET A O 1
ATOM 1577 N N . ALA A 1 202 ? 19.333 -15.267 -35.439 1.00 84.94 202 ALA A N 1
ATOM 1578 C CA . ALA A 1 202 ? 20.351 -15.807 -36.335 1.00 84.94 202 ALA A CA 1
ATOM 1579 C C . ALA A 1 202 ? 21.707 -15.132 -36.072 1.00 84.94 202 ALA A C 1
ATOM 1581 O O . ALA A 1 202 ? 21.752 -14.033 -35.508 1.00 84.94 202 ALA A O 1
ATOM 1582 N N . LYS A 1 203 ? 22.797 -15.773 -36.512 1.00 85.38 203 LYS A N 1
ATOM 1583 C CA . LYS A 1 203 ? 24.180 -15.333 -36.253 1.00 85.38 203 LYS A CA 1
ATOM 1584 C C . LYS A 1 203 ? 24.478 -13.945 -36.815 1.00 85.38 203 LYS A C 1
ATOM 1586 O O . LYS A 1 203 ? 25.208 -13.163 -36.220 1.00 85.38 203 LYS A O 1
ATOM 1591 N N . GLU A 1 204 ? 23.871 -13.615 -37.948 1.00 88.62 204 GLU A N 1
ATOM 1592 C CA . GLU A 1 204 ? 24.039 -12.344 -38.650 1.00 88.62 204 GLU A CA 1
ATOM 1593 C C . GLU A 1 204 ? 23.506 -11.148 -37.842 1.00 88.62 204 GLU A C 1
ATOM 1595 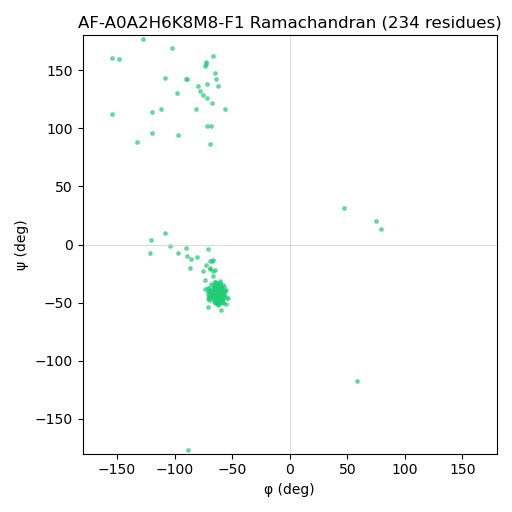O O . GLU A 1 204 ? 23.928 -10.016 -38.068 1.00 88.62 204 GLU A O 1
ATOM 1600 N N . GLY A 1 205 ? 22.592 -11.390 -36.895 1.00 85.75 205 GLY A N 1
ATOM 1601 C CA . GLY A 1 205 ? 22.018 -10.368 -36.021 1.00 85.75 205 GLY A CA 1
ATOM 1602 C C . GLY A 1 205 ? 22.676 -10.260 -34.643 1.00 85.75 205 GLY A C 1
ATOM 1603 O O . GLY A 1 205 ? 22.343 -9.330 -33.911 1.00 85.75 205 GLY A O 1
ATOM 1604 N N . GLU A 1 206 ? 23.587 -11.169 -34.276 1.00 91.06 206 GLU A N 1
ATOM 1605 C CA . GLU A 1 206 ? 24.165 -11.246 -32.922 1.00 91.06 206 GLU A CA 1
ATOM 1606 C C . GLU A 1 206 ? 24.846 -9.937 -32.517 1.00 91.06 206 GLU A C 1
ATOM 1608 O O . GLU A 1 206 ? 24.498 -9.364 -31.491 1.00 91.06 206 GLU A O 1
ATOM 1613 N N . ALA A 1 207 ? 25.715 -9.388 -33.371 1.00 91.62 207 ALA A N 1
ATOM 1614 C CA . ALA A 1 207 ? 26.436 -8.151 -33.065 1.00 91.62 207 ALA A CA 1
ATOM 1615 C C . ALA A 1 207 ? 25.506 -6.942 -32.842 1.00 91.62 207 ALA A C 1
ATOM 1617 O O . ALA A 1 207 ? 25.778 -6.097 -31.991 1.00 91.62 207 ALA A O 1
ATOM 1618 N N . PHE A 1 208 ? 24.402 -6.855 -33.593 1.00 90.75 208 PHE A N 1
ATOM 1619 C CA . PHE A 1 208 ? 23.406 -5.796 -33.405 1.00 90.75 208 PHE A CA 1
ATOM 1620 C C . PHE A 1 208 ? 22.643 -5.980 -32.089 1.00 90.75 208 PHE A C 1
ATOM 1622 O O . PHE A 1 208 ? 22.463 -5.026 -31.336 1.00 90.75 208 PHE A O 1
ATOM 1629 N N . ILE A 1 209 ? 22.215 -7.210 -31.800 1.00 93.00 209 ILE A N 1
ATOM 1630 C CA . ILE A 1 209 ? 21.468 -7.542 -30.584 1.00 93.00 209 ILE A CA 1
ATOM 1631 C C . ILE A 1 209 ? 22.324 -7.362 -29.329 1.00 93.00 209 ILE A C 1
ATOM 1633 O O . ILE A 1 209 ? 21.821 -6.856 -28.328 1.00 93.00 209 ILE A O 1
ATOM 1637 N N . ASP A 1 210 ? 23.608 -7.706 -29.383 1.00 92.56 210 ASP A N 1
ATOM 1638 C CA . ASP A 1 210 ? 24.544 -7.484 -28.283 1.00 92.56 210 ASP A CA 1
ATOM 1639 C C . ASP A 1 210 ? 24.658 -5.999 -27.938 1.00 92.56 210 ASP A C 1
ATOM 1641 O O . ASP A 1 210 ? 24.630 -5.636 -26.763 1.00 92.56 210 ASP A O 1
ATOM 1645 N N . GLU A 1 211 ? 24.734 -5.128 -28.945 1.00 92.81 211 GLU A N 1
ATOM 1646 C CA . GLU A 1 211 ? 24.801 -3.686 -28.717 1.00 92.81 211 GLU A CA 1
ATOM 1647 C C . GLU A 1 211 ? 23.489 -3.137 -28.144 1.00 92.81 211 GLU A C 1
ATOM 1649 O O . GLU A 1 211 ? 23.504 -2.425 -27.140 1.00 92.81 211 GLU A O 1
ATOM 1654 N N . VAL A 1 212 ? 22.344 -3.560 -28.691 1.00 92.50 212 VAL A N 1
ATOM 1655 C CA . VAL A 1 212 ? 21.023 -3.206 -28.145 1.00 92.50 212 VAL A CA 1
ATOM 1656 C C . VAL A 1 212 ? 20.893 -3.656 -26.689 1.00 92.50 212 VAL A C 1
ATOM 1658 O O . VAL A 1 212 ? 20.428 -2.895 -25.844 1.00 92.50 212 VAL A O 1
ATOM 1661 N N . ASN A 1 213 ? 21.325 -4.873 -26.359 1.00 92.88 213 ASN A N 1
ATOM 1662 C CA . ASN A 1 213 ? 21.251 -5.396 -24.997 1.00 92.88 213 ASN A CA 1
ATOM 1663 C C . ASN A 1 213 ? 22.163 -4.636 -24.025 1.00 92.88 213 ASN A C 1
ATOM 1665 O O . ASN A 1 213 ? 21.776 -4.444 -22.867 1.00 92.88 213 ASN A O 1
ATOM 1669 N N . LYS A 1 214 ? 23.339 -4.169 -24.470 1.00 92.50 214 LYS A N 1
ATOM 1670 C CA . LYS A 1 214 ? 24.189 -3.279 -23.661 1.00 92.50 214 LYS A CA 1
ATOM 1671 C C . LYS A 1 214 ? 23.482 -1.960 -23.378 1.00 92.50 214 LYS A C 1
ATOM 1673 O O . LYS A 1 214 ? 23.413 -1.565 -22.216 1.00 92.50 214 LYS A O 1
ATOM 1678 N N . GLU A 1 215 ? 22.916 -1.314 -24.399 1.00 91.62 215 GLU A N 1
ATOM 1679 C CA . GLU A 1 215 ? 22.182 -0.054 -24.229 1.00 91.62 215 GLU A CA 1
ATOM 1680 C C . GLU A 1 215 ? 20.977 -0.221 -23.297 1.00 91.62 215 GLU A C 1
ATOM 1682 O O . GLU A 1 215 ? 20.817 0.546 -22.347 1.00 91.62 215 GLU A O 1
ATOM 1687 N N . VAL A 1 216 ? 20.161 -1.260 -23.504 1.00 91.19 216 VAL A N 1
ATOM 1688 C CA . VAL A 1 216 ? 19.014 -1.578 -22.636 1.00 91.19 216 VAL A CA 1
ATOM 1689 C C . VAL A 1 216 ? 19.465 -1.775 -21.190 1.00 91.19 216 VAL A C 1
ATOM 1691 O O . VAL A 1 216 ? 18.839 -1.235 -20.280 1.00 91.19 216 VAL A O 1
ATOM 1694 N N . SER A 1 217 ? 20.567 -2.494 -20.965 1.00 90.69 217 SER A N 1
ATOM 1695 C CA . SER A 1 217 ? 21.098 -2.730 -19.617 1.00 90.69 217 SER A CA 1
ATOM 1696 C C . SER A 1 217 ? 21.600 -1.445 -18.952 1.00 90.69 217 SER A C 1
ATOM 1698 O O . SER A 1 217 ? 21.371 -1.243 -17.759 1.00 90.69 217 SER A O 1
ATOM 1700 N N . LEU A 1 218 ? 22.244 -0.552 -19.710 1.00 91.19 218 LEU A N 1
ATOM 1701 C CA . LEU A 1 218 ? 22.700 0.748 -19.209 1.00 91.19 218 LEU A CA 1
ATOM 1702 C C . LEU A 1 218 ? 21.513 1.636 -18.811 1.00 91.19 218 LEU A C 1
ATOM 1704 O O . LEU A 1 218 ? 21.456 2.118 -17.678 1.00 91.19 218 LEU A O 1
ATOM 1708 N N . TYR A 1 219 ? 20.520 1.783 -19.692 1.00 91.12 219 TYR A N 1
ATOM 1709 C CA . TYR A 1 219 ? 19.314 2.558 -19.388 1.00 91.12 219 TYR A CA 1
ATOM 1710 C C . TYR A 1 219 ? 18.503 1.948 -18.243 1.00 91.12 219 TYR A C 1
ATOM 1712 O O . TYR A 1 219 ? 17.931 2.678 -17.434 1.00 91.12 219 TYR A O 1
ATOM 1720 N N . ALA A 1 220 ? 18.474 0.620 -18.128 1.00 90.19 220 ALA A N 1
ATOM 1721 C CA . ALA A 1 220 ? 17.829 -0.064 -17.018 1.00 90.19 220 ALA A CA 1
ATOM 1722 C C . ALA A 1 220 ? 18.427 0.338 -15.665 1.00 90.19 220 ALA A C 1
ATOM 1724 O O . ALA A 1 220 ? 17.697 0.665 -14.725 1.00 90.19 220 ALA A O 1
ATOM 1725 N N . GLN A 1 221 ? 19.758 0.354 -15.579 1.00 88.56 221 GLN A N 1
ATOM 1726 C CA . GLN A 1 221 ? 20.475 0.777 -14.380 1.00 88.56 221 GLN A CA 1
ATOM 1727 C C . GLN A 1 221 ? 20.230 2.257 -14.070 1.00 88.56 221 GLN A C 1
ATOM 1729 O O . GLN A 1 221 ? 19.963 2.602 -12.918 1.00 88.56 221 GLN A O 1
ATOM 1734 N N . GLU A 1 222 ? 20.257 3.126 -15.084 1.00 90.62 222 GLU A N 1
ATOM 1735 C CA . GLU A 1 222 ? 19.998 4.559 -14.917 1.00 90.62 222 GLU A CA 1
ATOM 1736 C C . GLU A 1 222 ? 18.571 4.834 -14.418 1.00 90.62 222 GLU A C 1
ATOM 1738 O O . GLU A 1 222 ? 18.380 5.596 -13.467 1.00 90.62 222 GLU A O 1
ATOM 1743 N N . ILE A 1 223 ? 17.568 4.162 -14.992 1.00 91.06 223 ILE A N 1
ATOM 1744 C CA . ILE A 1 223 ? 16.166 4.275 -14.571 1.00 91.06 223 ILE A CA 1
ATOM 1745 C C . ILE A 1 223 ? 16.004 3.822 -13.119 1.00 91.06 223 ILE A C 1
ATOM 1747 O O . ILE A 1 223 ? 15.379 4.530 -12.328 1.00 91.06 223 ILE A O 1
ATOM 1751 N N . ASN A 1 224 ? 16.574 2.674 -12.746 1.00 88.94 224 ASN A N 1
ATOM 1752 C CA . ASN A 1 224 ? 16.484 2.165 -11.376 1.00 88.94 224 ASN A CA 1
ATOM 1753 C C . ASN A 1 224 ? 17.175 3.104 -10.380 1.00 88.94 224 ASN A C 1
ATOM 1755 O O . ASN A 1 224 ? 16.592 3.445 -9.349 1.00 88.94 224 ASN A O 1
ATOM 1759 N N . ARG A 1 225 ? 18.366 3.612 -10.722 1.00 88.75 225 ARG A N 1
ATOM 1760 C CA . ARG A 1 225 ? 19.083 4.608 -9.914 1.00 88.75 225 ARG A CA 1
ATOM 1761 C C . ARG A 1 225 ? 18.268 5.892 -9.750 1.00 88.75 225 ARG A C 1
ATOM 1763 O O . ARG A 1 225 ? 18.172 6.416 -8.644 1.00 88.75 225 ARG A O 1
ATOM 1770 N N . SER A 1 226 ? 17.663 6.389 -10.826 1.00 91.12 226 SER A N 1
ATOM 1771 C CA . SER A 1 226 ? 16.829 7.594 -10.805 1.00 91.12 226 SER A CA 1
ATOM 1772 C C . SER A 1 226 ? 15.581 7.411 -9.936 1.00 91.12 226 SER A C 1
ATOM 1774 O O . SER A 1 226 ? 15.277 8.266 -9.104 1.00 91.12 226 SER A O 1
ATOM 1776 N N . ARG A 1 227 ? 14.901 6.261 -10.051 1.00 92.75 227 ARG A N 1
ATOM 1777 C CA . ARG A 1 227 ? 13.729 5.909 -9.230 1.00 92.75 227 ARG A CA 1
ATOM 1778 C C . ARG A 1 227 ? 14.064 5.850 -7.747 1.00 92.75 227 ARG A C 1
ATOM 1780 O O . ARG A 1 227 ? 13.383 6.494 -6.954 1.00 92.75 227 ARG A O 1
ATOM 1787 N N . LEU A 1 228 ? 15.126 5.133 -7.384 1.00 92.56 228 LEU A N 1
ATOM 1788 C CA . LEU A 1 228 ? 15.581 5.046 -5.997 1.00 92.56 228 LEU A CA 1
ATOM 1789 C C . LEU A 1 228 ? 16.043 6.403 -5.462 1.00 92.56 228 LEU A C 1
ATOM 1791 O O . LEU A 1 228 ? 15.710 6.762 -4.338 1.00 92.56 228 LEU A O 1
ATOM 1795 N N . GLY A 1 229 ? 16.745 7.196 -6.274 1.00 92.25 229 GLY A N 1
AT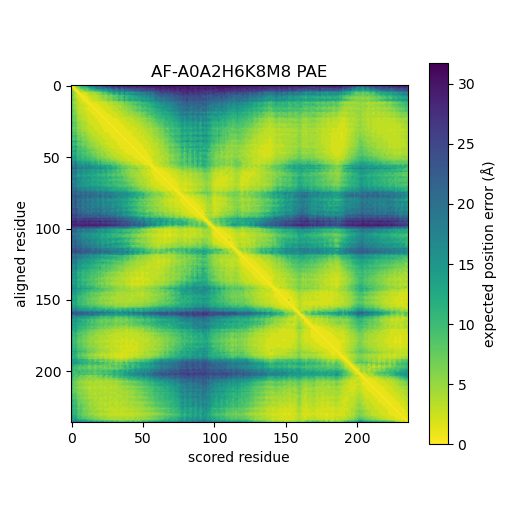OM 1796 C CA . GLY A 1 229 ? 17.131 8.557 -5.905 1.00 92.25 229 GLY A CA 1
ATOM 1797 C C . GLY A 1 229 ? 15.922 9.464 -5.651 1.00 92.25 229 GLY A C 1
ATOM 1798 O O . GLY A 1 229 ? 15.904 10.199 -4.668 1.00 92.25 229 GLY A O 1
ATOM 1799 N N . ALA A 1 230 ? 14.891 9.398 -6.499 1.00 92.38 230 ALA A N 1
ATOM 1800 C CA . ALA A 1 230 ? 13.648 10.144 -6.307 1.00 92.38 230 ALA A CA 1
ATOM 1801 C C . ALA A 1 230 ? 12.882 9.679 -5.060 1.00 92.38 230 ALA A C 1
ATOM 1803 O O . ALA A 1 230 ? 12.388 10.513 -4.305 1.00 92.38 230 ALA A O 1
ATOM 1804 N N . PHE A 1 231 ? 12.835 8.365 -4.828 1.00 94.12 231 PHE A N 1
ATOM 1805 C CA . PHE A 1 231 ? 12.237 7.773 -3.639 1.00 94.12 231 PHE A CA 1
ATOM 1806 C C . PHE A 1 231 ? 12.917 8.260 -2.364 1.00 94.12 231 PHE A C 1
ATOM 1808 O O . PHE A 1 231 ? 12.254 8.852 -1.525 1.00 94.12 231 PHE A O 1
ATOM 1815 N N . LEU A 1 232 ? 14.235 8.093 -2.244 1.00 93.62 232 LEU A N 1
ATOM 1816 C CA . LEU A 1 232 ? 14.970 8.516 -1.053 1.00 93.62 232 LEU A CA 1
ATOM 1817 C C . LEU A 1 232 ? 14.867 10.030 -0.834 1.00 93.62 232 LEU A C 1
ATOM 1819 O O . LEU A 1 232 ? 14.726 10.472 0.300 1.00 93.62 232 LEU A O 1
ATOM 1823 N N . ARG A 1 233 ? 14.876 10.834 -1.907 1.00 92.44 233 ARG A N 1
ATOM 1824 C CA . ARG A 1 233 ? 14.717 12.293 -1.803 1.00 92.44 233 ARG A CA 1
ATOM 1825 C C . ARG A 1 233 ? 13.379 12.692 -1.174 1.00 92.44 233 ARG A C 1
ATOM 1827 O O . ARG A 1 233 ? 13.325 13.713 -0.504 1.00 92.44 233 ARG A O 1
ATOM 1834 N N . ALA A 1 234 ? 12.318 11.911 -1.369 1.00 91.00 234 ALA A N 1
ATOM 1835 C CA . ALA A 1 234 ? 11.019 12.195 -0.761 1.00 91.00 234 ALA A CA 1
ATOM 1836 C C . ALA A 1 234 ? 11.017 12.050 0.777 1.00 91.00 234 ALA A C 1
ATOM 1838 O O . ALA A 1 234 ? 10.080 12.520 1.417 1.00 91.00 234 ALA A O 1
ATOM 1839 N N . PHE A 1 235 ? 12.051 11.427 1.357 1.00 89.81 235 PHE A N 1
ATOM 1840 C CA . PHE A 1 235 ? 12.206 11.178 2.797 1.00 89.81 235 PHE A CA 1
ATOM 1841 C C . PHE A 1 235 ? 13.470 11.826 3.398 1.00 89.81 235 PHE A C 1
ATOM 1843 O O . PHE A 1 235 ? 13.771 11.578 4.568 1.00 89.81 235 PHE A O 1
ATOM 1850 N N . ALA A 1 236 ? 14.226 12.595 2.604 1.00 82.25 236 ALA A N 1
ATOM 1851 C CA . ALA A 1 236 ? 15.466 13.259 3.017 1.00 82.25 236 ALA A CA 1
ATOM 1852 C C . ALA A 1 236 ? 15.208 14.495 3.893 1.00 82.25 236 ALA A C 1
ATOM 1854 O O . ALA A 1 236 ? 14.271 15.261 3.574 1.00 82.25 236 ALA A O 1
#

Organism: NCBI:txid189622

Mean predicted aligned error: 9.05 Å

pLDDT: mean 88.86, std 6.32, range [51.38, 96.69]

Foldseek 3Di:
DPPVVVVVCVVCPVVVVVVVVVVVVVVVVVVLVVLQVVLQVVLVVVLVVLVVVLVVVLVVQLVVLLVVVCVVCCVVPVVLVVQQVVLVVCVVVVHPPVDRSSNVSSVVLVVCCVVVNDDPSNVSSVVVSVVSVVVSCVQQHDDPVLLVLLLVLLVQQDDPLWGNNVSDDPVSLVVLVVSLVVNCSSNSGDDDDQDAADDDPDPVCVVVSVVVRVVSVVVNVVVSVVSSGVVSSVSD

Sequence (236 aa):
MDTSRCADYVDKFKEEVANRMKEYRIALLQHMKSESARSMNERLQSMLLQENAMARSVQKIMIDELMAVFRETFTNNSKLQDAAITAAIAEVAGETVKRDPVSTFFNDGLASFRSDKPSEIVKRCTAAFEAREKEFLDAFSIGEAEAAEVGALAKQCQDGNGMDLTRLSEEQLQRAQKLFDTFNHRFGYYVPSVPGTVGAMAKEGEAFIDEVNKEVSLYAQEINRSRLGAFLRAFA